Protein AF-A0A7K1U2W0-F1 (afdb_monomer_lite)

Foldseek 3Di:
DDPDPPPPPPPPVPDPPPPCPVPPPPPPPPPVPPVPPPPPPPPPPPPVPPDPVVVVVVVVVVVVVVVVVVVVVVVVVVVVVVVVLLVVLVVLVVVLLLLLVCLAPVPPSVVVVCVNPVPCPDPVVSLVVLVVSLVVCVVRFDPQLNVLSVVCSVPRYPVSSVSNVQRSVCRNPVDRDPDPPPPPPPPPPPPD

Structure (mmCIF, N/CA/C/O backbone):
data_AF-A0A7K1U2W0-F1
#
_entry.id   AF-A0A7K1U2W0-F1
#
loop_
_atom_site.group_PDB
_atom_site.id
_atom_site.type_symbol
_atom_site.label_atom_id
_atom_site.label_alt_id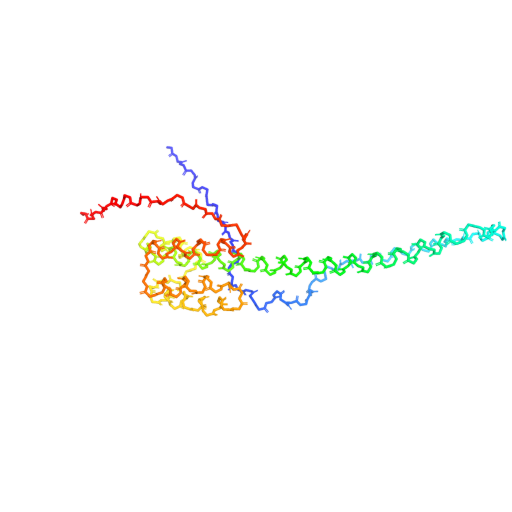
_atom_site.label_comp_id
_atom_site.label_asym_id
_atom_site.label_entity_id
_atom_site.label_seq_id
_atom_site.pdbx_PDB_ins_code
_atom_site.Cartn_x
_atom_site.Cartn_y
_atom_site.Cartn_z
_atom_site.occupancy
_atom_site.B_iso_or_equiv
_atom_site.auth_seq_id
_atom_site.auth_comp_id
_atom_site.auth_asym_id
_atom_site.auth_atom_id
_atom_site.pdbx_PDB_model_num
ATOM 1 N N . MET A 1 1 ? 13.100 13.902 39.821 1.00 45.28 1 MET A N 1
ATOM 2 C CA . MET A 1 1 ? 13.598 13.205 38.616 1.00 45.28 1 MET A CA 1
ATOM 3 C C . MET A 1 1 ? 12.717 13.613 37.448 1.00 45.28 1 MET A C 1
ATOM 5 O O . MET A 1 1 ? 11.601 13.130 37.341 1.00 45.28 1 MET A O 1
ATOM 9 N N . ALA A 1 2 ? 13.169 14.586 36.658 1.00 41.50 2 ALA A N 1
ATOM 10 C CA . ALA A 1 2 ? 12.449 15.089 35.494 1.00 41.50 2 ALA A CA 1
ATOM 11 C C . ALA A 1 2 ? 12.897 14.284 34.268 1.00 41.50 2 ALA A C 1
ATOM 13 O O . ALA A 1 2 ? 14.017 14.455 33.789 1.00 41.50 2 ALA A O 1
ATOM 14 N N . LEU A 1 3 ? 12.056 13.358 33.807 1.00 43.34 3 LEU A N 1
ATOM 15 C CA . LEU A 1 3 ? 12.294 12.630 32.565 1.00 43.34 3 LEU A CA 1
ATOM 16 C C . LEU A 1 3 ? 11.869 13.517 31.396 1.00 43.34 3 LEU A C 1
ATOM 18 O O . LEU A 1 3 ? 10.690 13.768 31.166 1.00 43.34 3 LEU A O 1
ATOM 22 N N . SER A 1 4 ? 12.892 14.017 30.711 1.00 42.22 4 SER A N 1
ATOM 23 C CA . SER A 1 4 ? 12.841 14.749 29.455 1.00 42.22 4 SER A CA 1
ATOM 24 C C . SER A 1 4 ? 12.118 13.919 28.391 1.00 42.22 4 SER A C 1
ATOM 26 O O . SER A 1 4 ? 12.626 12.912 27.898 1.00 42.22 4 SER A O 1
ATOM 28 N N . SER A 1 5 ? 10.902 14.339 28.060 1.00 43.53 5 SER A N 1
ATOM 29 C CA . SER A 1 5 ? 10.109 13.841 26.945 1.00 43.53 5 SER A CA 1
ATOM 30 C C . SER A 1 5 ? 10.751 14.290 25.634 1.00 43.53 5 SER A C 1
ATOM 32 O O . SER A 1 5 ? 10.528 15.400 25.148 1.00 43.53 5 SER A O 1
ATOM 34 N N . ALA A 1 6 ? 11.574 13.410 25.064 1.00 39.38 6 ALA A N 1
ATOM 35 C CA . ALA A 1 6 ? 12.051 13.524 23.698 1.00 39.38 6 ALA A CA 1
ATOM 36 C C . ALA A 1 6 ? 10.846 13.468 22.747 1.00 39.38 6 ALA A C 1
ATOM 38 O O . ALA A 1 6 ? 10.343 12.401 22.396 1.00 39.38 6 ALA A O 1
ATOM 39 N N . HIS A 1 7 ? 10.380 14.646 22.340 1.00 40.22 7 HIS A N 1
ATOM 40 C CA . HIS A 1 7 ? 9.501 14.841 21.200 1.00 40.22 7 HIS A CA 1
ATOM 41 C C . HIS A 1 7 ? 10.236 14.380 19.937 1.00 40.22 7 HIS A C 1
ATOM 43 O O . HIS A 1 7 ? 10.842 15.171 19.216 1.00 40.22 7 HIS A O 1
ATOM 49 N N . PHE A 1 8 ? 10.182 13.077 19.659 1.00 38.38 8 PHE A N 1
ATOM 50 C CA . PHE A 1 8 ? 10.489 12.516 18.350 1.00 38.38 8 PHE A CA 1
ATOM 51 C C . PHE A 1 8 ? 9.328 12.891 17.418 1.00 38.38 8 PHE A C 1
ATOM 53 O O . PHE A 1 8 ? 8.484 12.073 17.055 1.00 38.38 8 PHE A O 1
ATOM 60 N N . PHE A 1 9 ? 9.237 14.187 17.108 1.00 39.09 9 PHE A N 1
ATOM 61 C CA . PHE A 1 9 ? 8.361 14.738 16.087 1.00 39.09 9 PHE A CA 1
ATOM 62 C C . PHE A 1 9 ? 8.878 14.206 14.751 1.00 39.09 9 PHE A C 1
ATOM 64 O O . PHE A 1 9 ? 9.712 14.808 14.076 1.00 39.09 9 PHE A O 1
ATOM 71 N N . LEU A 1 10 ? 8.403 13.018 14.381 1.00 40.12 10 LEU A N 1
ATOM 72 C CA . LEU A 1 10 ? 8.382 12.585 12.999 1.00 40.12 10 LEU A CA 1
ATOM 73 C C . LEU A 1 10 ? 7.433 13.541 12.275 1.00 40.12 10 LEU A C 1
ATOM 75 O O . LEU A 1 10 ? 6.251 13.251 12.107 1.00 40.12 10 LEU A O 1
ATOM 79 N N . SER A 1 11 ? 7.957 14.704 11.881 1.00 37.75 11 SER A N 1
ATOM 80 C CA . SER A 1 11 ? 7.355 15.580 10.883 1.00 37.75 11 SER A CA 1
ATOM 81 C C . SER A 1 11 ? 7.350 14.821 9.561 1.00 37.75 11 SER A C 1
ATOM 83 O O . SER A 1 11 ? 8.178 15.043 8.681 1.00 37.75 11 SER A O 1
ATOM 85 N N . PHE A 1 12 ? 6.448 13.849 9.445 1.00 42.50 12 PHE A N 1
ATOM 86 C CA . PHE A 1 12 ? 6.089 13.274 8.169 1.00 42.50 12 PHE A CA 1
ATOM 87 C C . PHE A 1 12 ? 5.399 14.389 7.386 1.00 42.50 12 PHE A C 1
ATOM 89 O O . PHE A 1 12 ? 4.390 14.912 7.860 1.00 42.50 12 PHE A O 1
ATOM 96 N N . PRO A 1 13 ? 5.930 14.793 6.221 1.00 44.16 13 PRO A N 1
ATOM 97 C CA . PRO A 1 13 ? 5.298 15.802 5.391 1.00 44.16 13 PRO A CA 1
ATOM 98 C C . PRO A 1 13 ? 4.004 15.204 4.835 1.00 44.16 13 PRO A C 1
ATOM 100 O O . PRO A 1 13 ? 3.991 14.556 3.787 1.00 44.16 13 PRO A O 1
ATOM 103 N N . TYR A 1 14 ? 2.914 15.364 5.577 1.00 50.12 14 TYR A N 1
ATOM 104 C CA . TYR A 1 14 ? 1.590 14.973 5.142 1.00 50.12 14 TYR A CA 1
ATOM 105 C C . TYR A 1 14 ? 0.958 16.130 4.370 1.00 50.12 14 TYR A C 1
ATOM 107 O O . TYR A 1 14 ? 0.587 17.155 4.923 1.00 50.12 14 TYR A O 1
ATOM 115 N N . 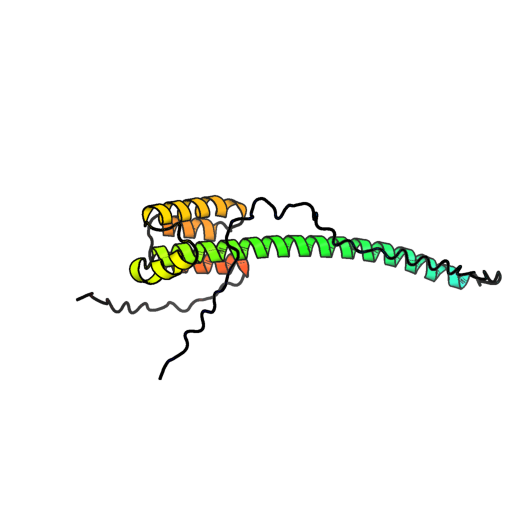TYR A 1 15 ? 0.822 15.906 3.065 1.00 49.47 15 TYR A N 1
ATOM 116 C CA . TYR A 1 15 ? -0.358 16.307 2.305 1.00 49.47 15 TYR A CA 1
ATOM 117 C C . TYR A 1 15 ? -0.681 17.809 2.183 1.00 49.47 15 TYR A C 1
ATOM 119 O O . TYR A 1 15 ? -1.842 18.197 2.203 1.00 49.47 15 TYR A O 1
ATOM 127 N N . THR A 1 16 ? 0.316 18.656 1.927 1.00 45.22 16 THR A N 1
ATOM 128 C CA . THR A 1 16 ? 0.085 19.948 1.239 1.00 45.22 16 THR A CA 1
ATOM 129 C C . THR A 1 16 ? 0.682 20.003 -0.166 1.00 45.22 16 THR A C 1
ATOM 131 O O . THR A 1 16 ? 0.629 21.045 -0.807 1.00 45.22 16 THR A O 1
ATOM 134 N N . ASP A 1 17 ? 1.214 18.893 -0.697 1.00 43.69 17 ASP A N 1
ATOM 135 C CA . ASP A 1 17 ? 1.982 18.952 -1.946 1.00 43.69 17 ASP A CA 1
ATOM 136 C C . ASP A 1 17 ? 1.836 17.722 -2.861 1.00 43.69 17 ASP A C 1
ATOM 138 O O . ASP A 1 17 ? 2.809 17.211 -3.413 1.00 43.69 17 ASP A O 1
ATOM 142 N N . PHE A 1 18 ? 0.602 17.241 -3.057 1.00 44.72 18 PHE A N 1
ATOM 143 C CA . PHE A 1 18 ? 0.283 16.423 -4.243 1.00 44.72 18 PHE A CA 1
ATOM 144 C C . PHE A 1 18 ? 0.076 17.283 -5.508 1.00 44.72 18 PHE A C 1
ATOM 146 O O . PHE A 1 18 ? -0.137 16.742 -6.589 1.00 44.72 18 PHE A O 1
ATOM 153 N N . GLY A 1 19 ? 0.188 18.614 -5.383 1.00 40.41 19 GLY A N 1
ATOM 154 C CA . GLY A 1 19 ? 0.054 19.579 -6.474 1.00 40.41 19 GLY A CA 1
ATOM 155 C C . GLY A 1 19 ? 1.363 20.103 -7.080 1.00 40.41 19 GLY A C 1
ATOM 156 O O . GLY A 1 19 ? 1.303 20.656 -8.173 1.00 40.41 19 GLY A O 1
ATOM 157 N N . SER A 1 20 ? 2.542 19.949 -6.452 1.00 40.19 20 SER A N 1
ATOM 158 C CA . SER A 1 20 ? 3.775 20.551 -7.005 1.00 40.19 20 SER A CA 1
ATOM 159 C C . SER A 1 20 ? 5.017 19.653 -7.077 1.00 40.19 20 SER A C 1
ATOM 161 O O . SER A 1 20 ? 6.059 20.092 -7.562 1.00 40.19 20 SER A O 1
ATOM 163 N N . LYS A 1 21 ? 4.921 18.353 -6.758 1.00 42.66 21 LYS A N 1
ATOM 164 C CA . LYS A 1 21 ? 6.032 17.397 -6.986 1.00 42.66 21 LYS A CA 1
ATOM 165 C C . LYS A 1 21 ? 6.062 16.701 -8.351 1.00 42.66 21 LYS A C 1
ATOM 167 O O . LYS A 1 21 ? 7.013 15.977 -8.626 1.00 42.66 21 LYS A O 1
ATOM 172 N N . TYR A 1 22 ? 5.114 17.011 -9.237 1.00 46.31 22 TYR A N 1
ATOM 173 C CA . TYR A 1 22 ? 5.377 17.030 -10.685 1.00 46.31 22 TYR A CA 1
ATOM 174 C C . TYR A 1 22 ? 5.647 18.452 -11.184 1.00 46.31 22 TYR A C 1
ATOM 176 O O . TYR A 1 22 ? 5.500 18.751 -12.368 1.00 46.31 22 TYR A O 1
ATOM 184 N N . GLY A 1 23 ? 6.104 19.335 -10.293 1.00 37.88 23 GLY A N 1
ATOM 185 C CA . GLY A 1 23 ? 6.975 20.416 -10.693 1.00 37.88 23 GLY A CA 1
ATOM 186 C C . GLY A 1 23 ? 8.111 19.795 -11.489 1.00 37.88 23 GLY A C 1
ATOM 187 O O . GLY A 1 23 ? 9.010 19.164 -10.933 1.00 37.88 23 GLY A O 1
ATOM 188 N N . CYS A 1 24 ? 8.046 19.967 -12.811 1.00 45.72 24 CYS A N 1
ATOM 189 C CA . CYS A 1 24 ? 9.220 19.977 -13.666 1.00 45.72 24 CYS A CA 1
ATOM 190 C C . CYS A 1 24 ? 10.347 20.617 -12.846 1.00 45.72 24 CYS A C 1
ATOM 192 O O . CYS A 1 24 ? 10.106 21.711 -12.326 1.00 45.72 24 CYS A O 1
ATOM 194 N N . PRO A 1 25 ? 11.494 19.950 -12.618 1.00 46.81 25 PRO A N 1
ATOM 195 C CA . PRO A 1 25 ? 12.500 20.406 -11.665 1.00 46.81 25 PRO A CA 1
ATOM 196 C C . PRO A 1 25 ? 12.980 21.826 -12.016 1.00 46.81 25 PRO A C 1
ATOM 198 O O . PRO A 1 25 ? 13.933 22.033 -12.760 1.00 46.81 25 PRO A O 1
ATOM 201 N N . LYS A 1 26 ? 12.302 22.831 -11.452 1.00 56.19 26 LYS A N 1
ATOM 202 C CA . LYS A 1 26 ? 12.564 24.268 -11.578 1.00 56.19 26 LYS A CA 1
ATOM 203 C C . LYS A 1 26 ? 13.071 24.812 -10.248 1.00 56.19 26 LYS A C 1
ATOM 205 O O . LYS A 1 26 ? 12.654 25.854 -9.777 1.00 56.19 26 LYS A O 1
ATOM 210 N N . LYS A 1 27 ? 14.050 24.122 -9.676 1.00 47.62 27 LYS A N 1
ATOM 211 C CA . LYS A 1 27 ? 15.267 24.776 -9.193 1.00 47.62 27 LYS A CA 1
ATOM 212 C C . LYS A 1 27 ? 16.419 23.875 -9.585 1.00 47.62 27 LYS A C 1
ATOM 214 O O . LYS A 1 27 ? 16.991 23.148 -8.779 1.00 47.62 27 LYS A O 1
ATOM 219 N N . ARG A 1 28 ? 16.746 23.966 -10.879 1.00 49.56 28 ARG A N 1
ATOM 220 C CA . ARG A 1 28 ? 18.129 24.007 -11.343 1.00 49.56 28 ARG A CA 1
ATOM 221 C C . ARG A 1 28 ? 18.851 24.867 -10.304 1.00 49.56 28 ARG A C 1
ATOM 223 O O . ARG A 1 28 ? 18.739 26.089 -10.346 1.00 49.56 28 ARG A O 1
ATOM 230 N N . LYS A 1 29 ? 19.521 24.237 -9.323 1.00 45.25 29 LYS A N 1
ATOM 231 C CA . LYS A 1 29 ? 20.703 24.865 -8.734 1.00 45.25 29 LYS A CA 1
ATOM 232 C C . LYS A 1 29 ? 21.410 25.404 -9.958 1.00 45.25 29 LYS A C 1
ATOM 234 O O . LYS A 1 29 ? 21.555 24.648 -10.926 1.00 45.25 29 LYS A O 1
ATOM 239 N N . GLU A 1 30 ? 21.719 26.691 -9.979 1.00 47.84 30 GLU A N 1
ATOM 240 C CA . GLU A 1 30 ? 22.772 27.147 -10.858 1.00 47.84 30 GLU A CA 1
ATOM 241 C C . GLU A 1 30 ? 23.970 26.276 -10.484 1.00 47.84 30 GLU A C 1
ATOM 243 O O . GLU A 1 30 ? 24.757 26.575 -9.591 1.00 47.84 30 GLU A O 1
ATOM 248 N N . ILE A 1 31 ? 24.071 25.121 -11.142 1.00 49.31 31 ILE A N 1
ATOM 249 C CA . ILE A 1 31 ? 25.320 24.574 -11.571 1.00 49.31 31 ILE A CA 1
ATOM 250 C C . ILE A 1 31 ? 25.817 25.763 -12.367 1.00 49.31 31 ILE A C 1
ATOM 252 O O . ILE A 1 31 ? 25.416 25.983 -13.510 1.00 49.31 31 ILE A O 1
ATOM 256 N N . LYS A 1 32 ? 26.573 26.630 -11.685 1.00 42.44 32 LYS A N 1
ATOM 257 C CA . LYS A 1 32 ? 27.618 27.384 -12.328 1.00 42.44 32 LYS A CA 1
ATOM 258 C C . LYS A 1 32 ? 28.386 26.286 -13.025 1.00 42.44 32 LYS A C 1
ATOM 260 O O . LYS A 1 32 ? 29.226 25.619 -12.428 1.00 42.44 32 LYS A O 1
ATOM 265 N N . TYR A 1 33 ? 28.001 26.032 -14.270 1.00 45.12 33 TYR A N 1
ATOM 266 C CA . TYR A 1 33 ? 28.907 25.514 -15.247 1.00 45.12 33 TYR A CA 1
ATOM 267 C C . TYR A 1 33 ? 29.958 26.612 -15.250 1.00 45.12 33 TYR A C 1
ATOM 269 O O . TYR A 1 33 ? 29.841 27.624 -15.937 1.00 45.12 33 TYR A O 1
ATOM 277 N N . THR A 1 34 ? 30.955 26.478 -14.375 1.00 44.81 34 THR A N 1
ATOM 278 C CA . THR A 1 34 ? 32.267 26.930 -14.750 1.00 44.81 34 THR A CA 1
ATOM 279 C C . THR A 1 34 ? 32.475 26.176 -16.045 1.00 44.81 34 THR A C 1
ATOM 281 O O . THR A 1 34 ? 32.660 24.959 -16.072 1.00 44.81 34 THR A O 1
ATOM 284 N N . CYS A 1 35 ? 32.243 26.895 -17.142 1.00 46.50 35 CYS A N 1
ATOM 285 C CA . CYS A 1 35 ? 32.749 26.549 -18.444 1.00 46.50 35 CYS A CA 1
ATOM 286 C C . CYS A 1 35 ? 34.249 26.470 -18.209 1.00 46.50 35 CYS A C 1
ATOM 288 O O . CYS A 1 35 ? 34.977 27.454 -18.333 1.00 46.50 35 CYS A O 1
ATOM 290 N N . PHE A 1 36 ? 34.701 25.312 -17.737 1.00 45.44 36 PHE A N 1
ATOM 291 C CA . PHE A 1 36 ? 36.094 24.979 -17.680 1.00 45.44 36 PHE A CA 1
ATOM 292 C C . PHE A 1 36 ? 36.433 24.713 -19.134 1.00 45.44 36 PHE A C 1
ATOM 294 O O . PHE A 1 36 ? 36.428 23.585 -19.617 1.00 45.44 36 PHE A O 1
ATOM 301 N N . SER A 1 37 ? 36.630 25.818 -19.850 1.00 47.00 37 SER A N 1
ATOM 302 C CA . SER A 1 37 ? 37.260 25.884 -21.150 1.00 47.00 37 SER A CA 1
ATOM 303 C C . SER A 1 37 ? 38.705 25.442 -20.951 1.00 47.00 37 SER A C 1
ATOM 305 O O . SER A 1 37 ? 39.643 26.225 -21.072 1.00 47.00 37 SER A O 1
ATOM 307 N N . LYS A 1 38 ? 38.903 24.156 -20.654 1.00 46.91 38 LYS A N 1
ATOM 308 C CA . LYS A 1 38 ? 40.128 23.475 -21.022 1.00 46.91 38 LYS A CA 1
ATOM 309 C C . LYS A 1 38 ? 40.034 23.276 -22.526 1.00 46.91 38 LYS A C 1
ATOM 311 O O . LYS A 1 38 ? 39.629 22.228 -23.013 1.00 46.91 38 LYS A O 1
ATOM 316 N N . LYS A 1 39 ? 40.450 24.313 -23.258 1.00 46.91 39 LYS A N 1
ATOM 317 C CA . LYS A 1 39 ? 41.059 24.158 -24.581 1.00 46.91 39 LYS A CA 1
ATOM 318 C C . LYS A 1 39 ? 42.371 23.389 -24.391 1.00 46.91 39 LYS A C 1
ATOM 320 O O . LYS A 1 39 ? 43.455 23.939 -24.515 1.00 46.91 39 LYS A O 1
ATOM 325 N N . GLY A 1 40 ? 42.263 22.134 -23.971 1.00 50.31 40 GLY A N 1
ATOM 326 C CA . GLY A 1 40 ? 43.325 21.155 -24.069 1.00 50.31 40 GLY A CA 1
ATOM 327 C C . GLY A 1 40 ? 43.094 20.460 -25.390 1.00 50.31 40 GLY A C 1
ATOM 328 O O . GLY A 1 40 ? 42.278 19.548 -25.467 1.00 50.31 40 GLY A O 1
ATOM 329 N N . TYR A 1 41 ? 43.738 20.959 -26.439 1.00 55.00 41 TYR A N 1
ATOM 330 C CA . TYR A 1 41 ? 43.834 20.244 -27.698 1.00 55.00 41 TYR A CA 1
ATOM 331 C C . TYR A 1 41 ? 44.544 18.926 -27.399 1.00 55.00 41 TYR A C 1
ATOM 333 O O . TYR A 1 41 ? 45.757 18.903 -27.197 1.00 55.00 41 TYR A O 1
ATOM 341 N N . TYR A 1 42 ? 43.798 17.827 -27.327 1.00 53.75 42 TYR A N 1
ATOM 342 C CA . TYR A 1 42 ? 44.398 16.512 -27.476 1.00 53.75 42 TYR A CA 1
ATOM 343 C C . TYR A 1 42 ? 44.797 16.419 -28.945 1.00 53.75 42 TYR A C 1
ATOM 345 O O . TYR A 1 42 ? 43.998 16.043 -29.798 1.00 53.75 42 TYR A O 1
ATOM 353 N N . ALA A 1 43 ? 46.013 16.864 -29.254 1.00 54.47 43 ALA A N 1
ATOM 354 C CA . ALA A 1 43 ? 46.670 16.510 -30.495 1.00 54.47 43 ALA A CA 1
ATOM 355 C C . ALA A 1 43 ? 46.902 14.997 -30.435 1.00 54.47 43 ALA A C 1
ATOM 357 O O . ALA A 1 43 ? 47.916 14.522 -29.927 1.00 54.47 43 ALA A O 1
ATOM 358 N N . THR A 1 44 ? 45.913 14.222 -30.876 1.00 60.75 44 THR A N 1
ATOM 359 C CA . THR A 1 44 ? 46.125 12.825 -31.229 1.00 60.75 44 THR A CA 1
ATOM 360 C C . THR A 1 44 ? 47.065 12.835 -32.420 1.00 60.75 44 THR A C 1
ATOM 362 O O . THR A 1 44 ? 46.646 13.089 -33.546 1.00 60.75 44 THR A O 1
ATOM 365 N N . VAL A 1 45 ? 48.354 12.635 -32.152 1.00 62.16 45 VAL A N 1
ATOM 366 C CA . VAL A 1 45 ? 49.337 12.277 -33.170 1.00 62.16 45 VAL A CA 1
ATOM 367 C C . VAL A 1 45 ? 48.857 10.948 -33.743 1.00 62.16 45 VAL A C 1
ATOM 369 O O . VAL A 1 45 ? 48.967 9.904 -33.100 1.00 62.16 45 VAL A O 1
ATOM 372 N N . ILE A 1 46 ? 48.210 11.007 -34.906 1.00 60.09 46 ILE A N 1
ATOM 373 C CA . ILE A 1 46 ? 47.770 9.827 -35.643 1.00 60.09 46 ILE A CA 1
ATOM 374 C C . ILE A 1 46 ? 49.040 9.249 -36.261 1.00 60.09 46 ILE A C 1
ATOM 376 O O . ILE A 1 46 ? 49.460 9.652 -37.342 1.00 60.09 46 ILE A O 1
ATOM 380 N N . ASN A 1 47 ? 49.710 8.363 -35.526 1.00 60.72 47 ASN A N 1
ATOM 381 C CA . ASN A 1 47 ? 50.771 7.549 -36.100 1.00 60.72 47 ASN A CA 1
ATOM 382 C C . ASN A 1 47 ? 50.142 6.724 -37.233 1.00 60.72 47 ASN A C 1
ATOM 384 O O . ASN A 1 47 ? 49.206 5.959 -36.998 1.00 60.72 47 ASN A O 1
ATOM 388 N N . HIS A 1 48 ? 50.625 6.922 -38.459 1.00 62.12 48 HIS A N 1
ATOM 389 C CA . HIS A 1 48 ? 50.068 6.333 -39.682 1.00 62.12 48 HIS A CA 1
ATOM 390 C C . HIS A 1 48 ? 50.330 4.821 -39.832 1.00 62.12 48 HIS A C 1
ATOM 392 O O . HIS A 1 48 ? 49.844 4.215 -40.782 1.00 62.12 48 HIS A O 1
ATOM 398 N N . ASP A 1 49 ? 50.997 4.193 -38.860 1.00 69.44 49 ASP A N 1
ATOM 399 C CA . ASP A 1 49 ? 51.398 2.783 -38.902 1.00 69.44 49 ASP A CA 1
ATOM 400 C C . ASP A 1 49 ? 50.521 1.890 -38.002 1.00 69.44 49 ASP A C 1
ATOM 402 O O . ASP A 1 49 ? 50.994 0.936 -37.378 1.00 69.44 49 ASP A O 1
ATOM 406 N N . MET A 1 50 ? 49.226 2.205 -37.872 1.00 66.81 50 MET A N 1
ATOM 407 C CA . MET A 1 50 ? 48.316 1.381 -37.072 1.00 66.81 50 MET A CA 1
ATOM 408 C C . MET A 1 50 ? 47.973 0.085 -37.818 1.00 66.81 50 MET A C 1
ATOM 410 O O . MET A 1 50 ? 47.207 0.064 -38.780 1.00 66.81 50 MET A O 1
ATOM 414 N N . ASN A 1 51 ? 48.564 -1.010 -37.346 1.00 78.81 51 ASN A N 1
ATOM 415 C CA . ASN A 1 51 ? 48.422 -2.352 -37.895 1.00 78.81 51 ASN A CA 1
ATOM 416 C C . ASN A 1 51 ? 46.934 -2.784 -37.909 1.00 78.81 51 ASN A C 1
ATOM 418 O O . ASN A 1 51 ? 46.292 -2.868 -36.858 1.00 78.81 51 ASN A O 1
ATOM 422 N N . TRP A 1 52 ? 46.392 -3.088 -39.098 1.00 78.62 52 TRP A N 1
ATOM 423 C CA . TRP A 1 52 ? 44.997 -3.496 -39.357 1.00 78.62 52 TRP A CA 1
ATOM 424 C C . TRP A 1 52 ? 44.364 -4.473 -38.337 1.00 78.62 52 TRP A C 1
ATOM 426 O O . TRP A 1 52 ? 43.205 -4.256 -37.964 1.00 78.62 52 TRP A O 1
ATOM 436 N N . PRO A 1 53 ? 45.066 -5.503 -37.808 1.00 84.69 53 PRO A N 1
ATOM 437 C CA . PRO A 1 53 ? 44.479 -6.419 -36.823 1.00 84.69 53 PRO A CA 1
ATOM 438 C C . PRO A 1 53 ? 44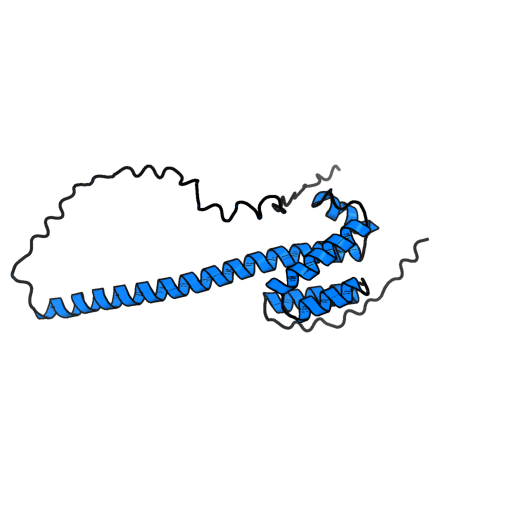.022 -5.766 -35.504 1.00 84.69 53 PRO A C 1
ATOM 440 O O . PRO A 1 53 ? 43.241 -6.380 -34.780 1.00 84.69 53 PRO A O 1
ATOM 443 N N . GLN A 1 54 ? 44.445 -4.539 -35.176 1.00 81.75 54 GLN A N 1
ATOM 444 C CA . GLN A 1 54 ? 44.063 -3.869 -33.921 1.00 81.75 54 GLN A CA 1
ATOM 445 C C . GLN A 1 54 ? 42.782 -3.017 -34.015 1.00 81.75 54 GLN A C 1
ATOM 447 O O . GLN A 1 54 ? 42.200 -2.674 -32.988 1.00 81.75 54 GLN A O 1
ATOM 452 N N . ILE A 1 55 ? 42.294 -2.706 -35.222 1.00 84.44 55 ILE A N 1
ATOM 453 C CA . ILE A 1 55 ? 41.123 -1.825 -35.422 1.00 84.44 55 ILE A CA 1
ATOM 454 C C . ILE A 1 55 ? 39.802 -2.569 -35.164 1.00 84.44 55 ILE A C 1
ATOM 456 O O . ILE A 1 55 ? 38.862 -2.017 -34.587 1.00 84.44 55 ILE A O 1
ATOM 460 N N . ILE A 1 56 ? 39.739 -3.845 -35.552 1.00 85.44 56 ILE A N 1
ATOM 461 C CA . ILE A 1 56 ? 38.551 -4.703 -35.429 1.00 85.44 56 ILE A CA 1
ATOM 462 C C . ILE A 1 56 ? 38.048 -4.828 -33.975 1.00 85.44 56 ILE A C 1
ATOM 464 O O . ILE A 1 56 ? 36.861 -4.575 -33.745 1.00 85.44 56 ILE A O 1
ATOM 468 N N . PRO A 1 57 ? 38.885 -5.167 -32.969 1.00 86.06 57 PRO A N 1
ATOM 469 C CA . PRO A 1 57 ? 38.410 -5.273 -31.587 1.00 86.06 57 PRO A CA 1
ATOM 470 C C . PRO A 1 57 ? 37.951 -3.925 -31.014 1.00 86.06 57 PRO A C 1
ATOM 472 O O . PRO A 1 57 ? 37.045 -3.888 -30.184 1.00 86.06 57 PRO A O 1
ATOM 475 N N . LEU A 1 58 ? 38.528 -2.816 -31.485 1.00 83.44 58 LEU A N 1
ATOM 476 C CA . LEU A 1 58 ? 38.178 -1.468 -31.042 1.00 83.44 58 LEU A CA 1
ATOM 477 C C . LEU A 1 58 ? 36.762 -1.091 -31.507 1.00 83.44 58 LEU A C 1
ATOM 479 O O . LEU A 1 58 ? 35.944 -0.664 -30.694 1.00 83.44 58 LEU A O 1
ATOM 483 N N . LEU A 1 59 ? 36.428 -1.348 -32.778 1.00 83.44 59 LEU A N 1
ATOM 484 C CA . LEU A 1 59 ? 35.076 -1.137 -33.315 1.00 83.44 59 LEU A CA 1
ATOM 485 C C . LEU A 1 59 ? 34.029 -2.031 -32.636 1.00 83.44 59 LEU A C 1
ATOM 487 O O . LEU A 1 59 ? 32.958 -1.546 -32.265 1.00 83.44 59 LEU A O 1
ATOM 491 N N . LEU A 1 60 ? 34.344 -3.311 -32.414 1.00 85.69 60 LEU A N 1
ATOM 492 C CA . LEU A 1 60 ? 33.453 -4.230 -31.695 1.00 85.69 60 LEU A CA 1
ATOM 493 C C . LEU A 1 60 ? 33.213 -3.779 -30.246 1.00 85.69 60 LEU A C 1
ATOM 495 O O . LEU A 1 60 ? 32.084 -3.860 -29.761 1.00 85.69 60 LEU A O 1
ATOM 499 N N . GLY A 1 61 ? 34.239 -3.244 -29.578 1.00 88.25 61 GLY A N 1
ATOM 500 C CA . GLY A 1 61 ? 34.125 -2.681 -28.234 1.00 88.25 61 GLY A CA 1
ATOM 501 C C . GLY A 1 61 ? 33.184 -1.475 -28.166 1.00 88.25 61 GLY A C 1
ATOM 502 O O . GLY A 1 61 ? 32.344 -1.406 -27.268 1.00 88.25 61 GLY A O 1
ATOM 503 N N . VAL A 1 62 ? 33.261 -0.555 -29.137 1.00 88.94 62 VAL A N 1
ATOM 504 C CA . VAL A 1 62 ? 32.372 0.622 -29.180 1.00 88.94 62 VAL A CA 1
ATOM 505 C C . VAL A 1 62 ? 30.918 0.216 -29.431 1.00 88.94 62 VAL A C 1
ATOM 507 O O . VAL A 1 62 ? 30.023 0.675 -28.718 1.00 88.94 62 VAL A O 1
ATOM 510 N N . VAL A 1 63 ? 30.668 -0.672 -30.400 1.00 91.69 63 VAL A N 1
ATOM 511 C CA . VAL A 1 63 ? 29.304 -1.128 -30.719 1.00 91.69 63 VAL A CA 1
ATOM 512 C C . VAL A 1 63 ? 28.706 -1.920 -29.552 1.00 91.69 63 VAL A C 1
ATOM 514 O O . VAL A 1 63 ? 27.568 -1.666 -29.154 1.00 91.69 63 VAL A O 1
ATOM 517 N N . GLY A 1 64 ? 29.484 -2.819 -28.942 1.00 92.06 64 GLY A N 1
ATOM 518 C CA . GLY A 1 64 ? 29.060 -3.568 -27.757 1.00 92.06 64 GLY A CA 1
ATOM 519 C C . GLY A 1 64 ? 28.755 -2.663 -26.559 1.00 92.06 64 GLY A C 1
ATOM 520 O O . GLY A 1 64 ? 27.732 -2.842 -25.895 1.00 92.06 64 GLY A O 1
ATOM 521 N N . GLY A 1 65 ? 29.588 -1.644 -26.318 1.00 93.81 65 GLY A N 1
ATOM 522 C CA . GLY A 1 65 ? 29.386 -0.666 -25.247 1.00 93.81 65 GLY A CA 1
ATOM 523 C C . GLY A 1 65 ? 28.110 0.164 -25.419 1.00 93.81 65 GLY A C 1
ATOM 524 O O . GLY A 1 65 ? 27.358 0.339 -24.459 1.00 93.81 65 GLY A O 1
ATOM 525 N N . ALA A 1 66 ? 27.820 0.619 -26.643 1.00 93.62 66 ALA A N 1
ATOM 526 C CA . ALA A 1 66 ? 26.614 1.394 -26.939 1.00 93.62 66 ALA A CA 1
ATOM 527 C C . ALA A 1 66 ? 25.328 0.578 -26.718 1.00 93.62 66 ALA A C 1
ATOM 529 O O . ALA A 1 66 ? 24.381 1.061 -26.091 1.00 93.62 66 ALA A O 1
ATOM 530 N N . ILE A 1 67 ? 25.312 -0.682 -27.169 1.00 95.00 67 ILE A N 1
ATOM 531 C CA . ILE A 1 67 ? 24.174 -1.592 -26.974 1.00 95.00 67 ILE A CA 1
ATOM 532 C C . ILE A 1 67 ? 23.982 -1.897 -25.481 1.00 95.00 67 ILE A C 1
ATOM 534 O O . ILE A 1 67 ? 22.863 -1.816 -24.971 1.00 95.00 67 ILE A O 1
ATOM 538 N N . GLY A 1 68 ? 25.065 -2.191 -24.754 1.00 95.31 68 GLY A N 1
ATOM 539 C CA . GLY A 1 68 ? 25.013 -2.462 -23.315 1.00 95.31 68 GLY A CA 1
ATOM 540 C C . GLY A 1 68 ? 24.452 -1.288 -22.507 1.00 95.31 68 GLY A C 1
ATOM 541 O O . GLY A 1 68 ? 23.550 -1.476 -21.687 1.00 95.31 68 GLY A O 1
ATOM 542 N N . ALA A 1 69 ? 24.915 -0.066 -22.788 1.00 94.69 69 ALA A N 1
ATOM 543 C CA . ALA A 1 69 ? 24.428 1.147 -22.131 1.00 94.69 69 ALA A CA 1
ATOM 544 C C . ALA A 1 69 ? 22.931 1.395 -22.392 1.00 94.69 69 ALA A C 1
ATOM 546 O O . ALA A 1 69 ? 22.198 1.782 -21.477 1.00 94.69 69 ALA A O 1
ATOM 547 N N . TYR A 1 70 ? 22.455 1.118 -23.612 1.00 96.06 70 TYR A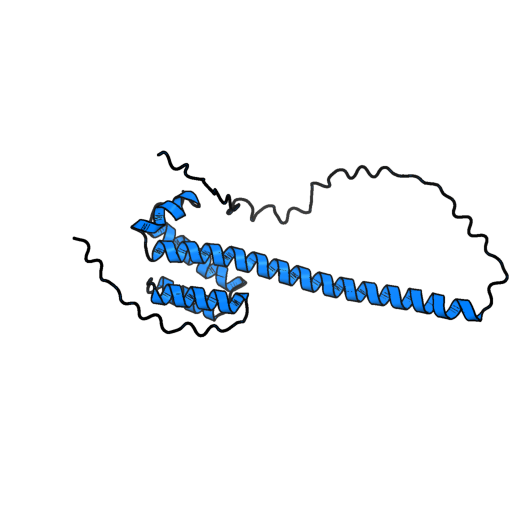 N 1
ATOM 548 C CA . TYR A 1 70 ? 21.038 1.231 -23.963 1.00 96.06 70 TYR A CA 1
ATOM 549 C C . TYR A 1 70 ? 20.163 0.282 -23.129 1.00 96.06 70 TYR A C 1
ATOM 551 O O . TYR A 1 70 ? 19.207 0.720 -22.483 1.00 96.06 70 TYR A O 1
ATOM 559 N N . PHE A 1 71 ? 20.517 -1.006 -23.067 1.00 96.69 71 PHE A N 1
ATOM 560 C CA . PHE A 1 71 ? 19.771 -1.969 -22.252 1.00 96.69 71 PHE A CA 1
ATOM 561 C C . PHE A 1 71 ? 19.830 -1.627 -20.761 1.00 96.69 71 PHE A C 1
ATOM 563 O O . PHE A 1 71 ? 18.802 -1.676 -20.081 1.00 96.69 71 PHE A O 1
ATOM 570 N N . GLN A 1 72 ? 20.997 -1.232 -20.248 1.00 95.50 72 GLN A N 1
ATOM 571 C CA . GLN A 1 72 ? 21.148 -0.820 -18.854 1.00 95.50 72 GLN A CA 1
ATOM 572 C C . GLN A 1 72 ? 20.234 0.364 -18.512 1.00 95.50 72 GLN A C 1
ATOM 574 O O . GLN A 1 72 ? 19.579 0.338 -17.468 1.00 95.50 72 GLN A O 1
ATOM 579 N N . SER A 1 73 ? 20.132 1.359 -19.398 1.00 95.38 73 SER A N 1
ATOM 580 C CA . SER A 1 73 ? 19.229 2.502 -19.228 1.00 95.38 73 SER A CA 1
ATOM 581 C C . SER A 1 73 ? 17.764 2.062 -19.131 1.00 95.38 73 SER A C 1
ATOM 583 O O . SER A 1 73 ? 17.057 2.458 -18.201 1.00 95.38 73 SER A O 1
ATOM 585 N N . LEU A 1 74 ? 17.313 1.162 -20.012 1.00 94.31 74 LEU A N 1
ATOM 586 C CA . LEU A 1 74 ? 15.946 0.631 -19.970 1.00 94.31 74 LEU A CA 1
ATOM 587 C C . LEU A 1 74 ? 15.653 -0.140 -18.675 1.00 94.31 74 LEU A C 1
ATOM 589 O O . LEU A 1 74 ? 14.582 0.022 -18.082 1.00 94.31 74 LEU A O 1
ATOM 593 N N . PHE A 1 75 ? 16.593 -0.968 -18.211 1.00 94.94 75 PHE A N 1
ATOM 594 C CA . PHE A 1 75 ? 16.442 -1.697 -16.950 1.00 94.94 75 PHE A CA 1
ATOM 595 C C . PHE A 1 75 ? 16.400 -0.757 -15.743 1.00 94.94 75 PHE A C 1
ATOM 597 O O . PHE A 1 75 ? 15.552 -0.930 -14.864 1.00 94.94 75 PHE A O 1
ATOM 604 N N . GLN A 1 76 ? 17.261 0.263 -15.716 1.00 94.62 76 GLN A N 1
ATOM 605 C CA . GLN A 1 76 ? 17.254 1.286 -14.670 1.00 94.62 76 GLN A CA 1
ATOM 606 C C . GLN A 1 76 ? 15.931 2.052 -14.647 1.00 94.62 76 GLN A C 1
ATOM 608 O O . GLN A 1 76 ? 15.359 2.235 -13.576 1.00 94.62 76 GLN A O 1
ATOM 613 N N . HIS A 1 77 ? 15.396 2.420 -15.810 1.00 93.25 77 HIS A N 1
ATOM 614 C CA . HIS A 1 77 ? 14.136 3.151 -15.899 1.00 93.25 77 HIS A CA 1
ATOM 615 C C . HIS A 1 77 ? 12.950 2.316 -15.394 1.00 93.25 77 HIS A C 1
ATOM 617 O O . HIS A 1 77 ? 12.122 2.798 -14.620 1.00 93.25 77 HIS A O 1
ATOM 623 N N . LYS A 1 78 ? 12.884 1.029 -15.764 1.00 93.94 78 LYS A N 1
ATOM 624 C CA . LYS A 1 78 ? 11.859 0.106 -15.244 1.00 93.94 78 LYS A CA 1
ATOM 625 C C . LYS A 1 78 ? 11.968 -0.072 -13.730 1.00 93.94 78 LYS A C 1
ATOM 627 O O . LYS A 1 78 ? 10.945 -0.125 -13.050 1.00 93.94 78 LYS A O 1
ATOM 632 N N . LYS A 1 79 ? 13.192 -0.161 -13.201 1.00 94.38 79 LYS A N 1
ATOM 633 C CA . LYS A 1 79 ? 13.441 -0.275 -11.761 1.00 94.38 79 LYS A CA 1
ATOM 634 C C . LYS A 1 79 ? 12.979 0.979 -11.014 1.00 94.38 79 LYS A C 1
ATOM 636 O O . LYS A 1 79 ? 12.227 0.849 -10.057 1.00 94.38 79 LYS A O 1
ATOM 641 N N . GLN A 1 80 ? 13.335 2.167 -11.505 1.00 93.50 80 GLN A N 1
ATOM 642 C CA . GLN A 1 80 ? 12.922 3.443 -10.911 1.00 93.50 80 GLN A CA 1
ATOM 643 C C . GLN A 1 80 ? 11.398 3.599 -10.874 1.00 93.50 80 GLN A C 1
ATOM 645 O O . GLN A 1 80 ? 10.851 4.022 -9.861 1.00 93.50 80 GLN A O 1
ATOM 650 N N . MET A 1 81 ? 10.692 3.214 -11.941 1.00 92.25 81 MET A N 1
ATOM 651 C CA . MET A 1 81 ? 9.225 3.288 -11.961 1.00 92.25 81 MET A CA 1
ATOM 652 C C . MET A 1 81 ? 8.584 2.376 -10.913 1.00 92.25 81 MET A C 1
ATOM 654 O O . MET A 1 81 ? 7.707 2.822 -10.178 1.00 92.25 81 MET A O 1
ATOM 658 N N . LYS A 1 82 ? 9.078 1.139 -10.777 1.00 91.56 82 LYS A N 1
ATOM 659 C CA . LYS A 1 82 ? 8.611 0.212 -9.735 1.00 91.56 82 LYS A CA 1
ATOM 660 C C . LYS A 1 82 ? 8.922 0.714 -8.325 1.00 91.56 82 LYS A C 1
ATOM 662 O O . LYS A 1 82 ? 8.099 0.568 -7.430 1.00 91.56 82 LYS A O 1
ATOM 667 N N . GLU A 1 83 ? 10.097 1.302 -8.116 1.00 92.31 83 GLU A N 1
ATOM 668 C CA . GLU A 1 83 ? 10.481 1.882 -6.823 1.00 92.31 83 GLU A CA 1
ATOM 669 C C . GLU A 1 83 ? 9.590 3.071 -6.450 1.00 92.31 83 GLU A C 1
ATOM 671 O O . GLU A 1 83 ? 9.146 3.167 -5.305 1.00 92.31 83 GLU A O 1
ATOM 676 N N . ASN A 1 84 ? 9.270 3.934 -7.417 1.00 92.56 84 ASN A N 1
ATOM 677 C CA . ASN A 1 84 ? 8.365 5.063 -7.220 1.00 92.56 84 ASN A CA 1
ATOM 678 C C . ASN A 1 84 ? 6.942 4.595 -6.893 1.00 92.56 84 ASN A C 1
ATOM 680 O O . ASN A 1 84 ? 6.344 5.077 -5.931 1.00 92.56 84 ASN A O 1
ATOM 684 N N . GLU A 1 85 ? 6.416 3.628 -7.646 1.00 92.56 85 GLU A N 1
ATOM 685 C CA . GLU A 1 85 ? 5.106 3.022 -7.389 1.00 92.56 85 GLU A CA 1
ATOM 686 C C . GLU A 1 85 ? 5.048 2.413 -5.981 1.00 92.56 85 GLU A C 1
ATOM 688 O O . GLU A 1 85 ? 4.137 2.697 -5.198 1.00 92.56 85 GLU A O 1
ATOM 693 N N . TYR A 1 86 ? 6.076 1.647 -5.617 1.00 94.31 86 TYR A N 1
ATOM 694 C CA . TYR A 1 86 ? 6.192 1.030 -4.303 1.00 94.31 86 TYR A CA 1
ATOM 695 C C . TYR A 1 86 ? 6.258 2.064 -3.170 1.00 94.31 86 TYR A C 1
ATOM 697 O O . TYR A 1 86 ? 5.614 1.893 -2.132 1.00 94.31 86 TYR A O 1
ATOM 705 N N . ALA A 1 87 ? 7.002 3.157 -3.358 1.00 93.25 87 ALA A N 1
ATOM 706 C CA . ALA A 1 87 ? 7.106 4.233 -2.377 1.00 93.25 87 ALA A CA 1
ATOM 707 C C . ALA A 1 87 ? 5.756 4.929 -2.144 1.00 93.25 87 ALA A C 1
ATOM 709 O O . ALA A 1 87 ? 5.356 5.114 -0.990 1.00 93.25 87 ALA A O 1
ATOM 710 N N . VAL A 1 88 ? 5.027 5.247 -3.220 1.00 93.25 88 VAL A N 1
ATOM 711 C CA . VAL A 1 88 ? 3.689 5.856 -3.143 1.00 93.25 88 VAL A CA 1
ATOM 712 C C . VAL A 1 88 ? 2.711 4.913 -2.439 1.00 93.25 88 VAL A C 1
ATOM 714 O O . VAL A 1 88 ? 2.020 5.326 -1.505 1.00 93.25 88 VAL A O 1
ATOM 717 N N . LYS A 1 89 ? 2.704 3.630 -2.815 1.00 95.44 89 LYS A N 1
ATOM 718 C CA . LYS A 1 89 ? 1.853 2.599 -2.207 1.00 95.44 89 LYS A CA 1
ATOM 719 C C . LYS A 1 89 ? 2.126 2.434 -0.712 1.00 95.44 89 LYS A C 1
ATOM 721 O O . LYS A 1 89 ? 1.197 2.453 0.095 1.00 95.44 89 LYS A O 1
ATOM 726 N N . LYS A 1 90 ? 3.402 2.354 -0.321 1.00 95.62 90 LYS A N 1
ATOM 727 C CA . LYS A 1 90 ? 3.826 2.266 1.085 1.00 95.62 90 LYS A CA 1
ATOM 728 C C . LYS A 1 90 ? 3.347 3.468 1.899 1.00 95.62 90 LYS A C 1
ATOM 730 O O . LYS A 1 90 ? 2.844 3.290 3.007 1.00 95.62 90 LYS A O 1
ATOM 735 N N . GLN A 1 91 ? 3.499 4.678 1.361 1.00 94.25 91 GLN A N 1
ATOM 736 C CA . GLN A 1 91 ? 3.070 5.899 2.040 1.00 94.25 91 GLN A CA 1
ATOM 737 C C . GLN A 1 91 ? 1.550 5.923 2.246 1.00 94.25 91 GLN A C 1
ATOM 739 O O . GLN A 1 91 ? 1.087 6.211 3.349 1.00 94.25 91 GLN A O 1
ATOM 744 N N . ARG A 1 92 ? 0.775 5.569 1.214 1.00 95.62 92 ARG A N 1
ATOM 745 C CA . ARG A 1 92 ? -0.690 5.493 1.295 1.00 95.62 92 ARG A CA 1
ATOM 746 C C . ARG A 1 92 ? -1.152 4.461 2.314 1.00 95.62 92 ARG A C 1
ATOM 748 O O . ARG A 1 92 ? -1.965 4.782 3.170 1.00 95.62 92 ARG A O 1
ATOM 755 N N . TYR A 1 93 ? -0.584 3.258 2.297 1.00 97.06 93 TYR A N 1
ATOM 756 C CA . TYR A 1 93 ? -0.935 2.219 3.269 1.00 97.06 93 TYR A CA 1
ATOM 757 C C . TYR A 1 93 ? -0.618 2.595 4.702 1.00 97.06 93 TYR A C 1
ATOM 759 O O . TYR A 1 93 ? -1.408 2.285 5.587 1.00 97.06 93 TYR A O 1
ATOM 767 N N . PHE A 1 94 ? 0.492 3.289 4.945 1.00 94.31 94 PHE A N 1
ATOM 768 C CA . PHE A 1 94 ? 0.778 3.801 6.280 1.00 94.31 94 PHE A CA 1
ATOM 769 C C . PHE A 1 94 ? -0.310 4.775 6.753 1.00 94.31 94 PHE A C 1
ATOM 771 O O . PHE A 1 94 ? -0.751 4.702 7.897 1.00 94.31 94 PHE A O 1
ATOM 778 N N . CYS A 1 95 ? -0.784 5.631 5.850 1.00 93.06 95 CYS A N 1
ATOM 779 C CA . CYS A 1 95 ? -1.842 6.585 6.135 1.00 93.06 95 CYS A CA 1
ATOM 780 C C . CYS A 1 95 ? -3.180 5.906 6.439 1.00 93.06 95 CYS A C 1
ATOM 782 O O . CYS A 1 95 ? -3.785 6.169 7.475 1.00 93.06 95 CYS A O 1
ATOM 784 N N . ILE A 1 96 ? -3.589 4.967 5.583 1.00 96.25 96 ILE A N 1
ATOM 785 C CA . ILE A 1 96 ? -4.809 4.183 5.785 1.00 96.25 96 ILE A CA 1
ATOM 786 C C . ILE A 1 96 ? -4.729 3.438 7.115 1.00 96.25 96 ILE A C 1
ATOM 788 O O . ILE A 1 96 ? -5.645 3.526 7.919 1.00 96.25 96 ILE A O 1
ATOM 792 N N . ASN A 1 97 ? -3.613 2.763 7.395 1.00 95.56 97 ASN A N 1
ATOM 793 C CA . ASN A 1 97 ? -3.435 2.009 8.631 1.00 95.56 97 ASN A CA 1
ATOM 794 C C . ASN A 1 97 ? -3.641 2.875 9.887 1.00 95.56 97 ASN A C 1
ATOM 796 O O . ASN A 1 97 ? -4.288 2.442 10.837 1.00 95.56 97 ASN A O 1
ATOM 800 N N . LEU A 1 98 ? -3.145 4.115 9.868 1.00 93.12 98 LEU A N 1
ATOM 801 C CA . LEU A 1 98 ? -3.341 5.064 10.959 1.00 93.12 98 LEU A CA 1
ATOM 802 C C . LEU A 1 98 ? -4.820 5.440 11.148 1.00 93.12 98 LEU A C 1
ATOM 804 O O . LEU A 1 98 ? -5.300 5.452 12.279 1.00 93.12 98 LEU A O 1
ATOM 808 N N . LEU A 1 99 ? -5.540 5.709 10.052 1.00 94.75 99 LEU A N 1
ATOM 809 C CA . LEU A 1 99 ? -6.974 6.023 10.082 1.00 94.75 99 LEU A CA 1
ATOM 810 C C . LEU A 1 99 ? -7.792 4.845 10.630 1.00 94.75 99 LEU A C 1
ATOM 812 O O . LEU A 1 99 ? -8.635 5.029 11.506 1.00 94.75 99 LEU A O 1
ATOM 816 N N . LEU A 1 100 ? -7.507 3.624 10.162 1.00 95.62 100 LEU A N 1
ATOM 817 C CA . LEU A 1 100 ? -8.199 2.419 10.624 1.00 95.62 100 LEU A CA 1
ATOM 818 C C . LEU A 1 100 ? -7.943 2.170 12.116 1.00 95.62 100 LEU A C 1
ATOM 820 O O . LEU A 1 100 ? -8.881 1.895 12.859 1.00 95.62 100 LEU A O 1
ATOM 824 N N . LEU A 1 101 ? -6.692 2.298 12.570 1.00 93.81 101 LEU A N 1
ATOM 825 C CA . LEU A 1 101 ? -6.335 2.114 13.978 1.00 93.81 101 LEU A CA 1
ATOM 826 C C . LEU A 1 101 ? -7.026 3.146 14.882 1.00 93.81 101 LEU A C 1
ATOM 828 O O . LEU A 1 101 ? -7.502 2.803 15.965 1.00 93.81 101 LEU A O 1
ATOM 832 N N . ALA A 1 102 ? -7.118 4.395 14.423 1.00 93.38 102 ALA A N 1
ATOM 833 C CA . ALA A 1 102 ? -7.848 5.434 15.134 1.00 93.38 102 ALA A CA 1
ATOM 834 C C . ALA A 1 102 ? -9.352 5.141 15.215 1.00 93.38 102 ALA A C 1
ATOM 836 O O . ALA A 1 102 ? -9.953 5.381 16.255 1.00 93.38 102 ALA A O 1
ATOM 837 N N . LYS A 1 103 ? -9.950 4.568 14.162 1.00 94.69 103 LYS A N 1
ATOM 838 C CA . LYS A 1 103 ? -11.371 4.193 14.161 1.00 94.69 103 LYS A CA 1
ATOM 839 C C . LYS A 1 103 ? -11.677 3.023 15.101 1.00 94.69 103 LYS A C 1
ATOM 841 O O . LYS A 1 103 ? -12.748 2.994 15.695 1.00 94.69 103 LYS A O 1
ATOM 846 N N . VAL A 1 104 ? -10.759 2.064 15.253 1.00 94.50 104 VAL A N 1
ATOM 847 C CA . VAL A 1 104 ? -10.962 0.909 16.149 1.00 94.50 104 VAL A CA 1
ATOM 848 C C . VAL A 1 104 ? -10.891 1.296 17.631 1.00 94.50 104 VAL A C 1
ATOM 850 O O . VAL A 1 104 ? -11.630 0.733 18.435 1.00 94.50 104 VAL A O 1
ATOM 853 N N . ASP A 1 105 ? -10.021 2.237 18.003 1.00 89.81 105 ASP A N 1
ATOM 854 C CA . ASP A 1 105 ? -9.866 2.691 19.392 1.00 89.81 105 ASP A CA 1
ATOM 855 C C . ASP A 1 105 ? -9.805 4.220 19.475 1.00 89.81 105 ASP A C 1
ATOM 857 O O . ASP A 1 105 ? -8.755 4.838 19.677 1.00 89.81 105 ASP A O 1
ATOM 861 N N . LEU A 1 106 ? -10.983 4.817 19.282 1.00 84.31 106 LEU A N 1
ATOM 862 C CA . LEU A 1 106 ? -11.186 6.258 19.198 1.00 84.31 106 LEU A CA 1
ATOM 863 C C . LEU A 1 106 ? -10.646 7.036 20.417 1.00 84.31 106 LEU A C 1
ATOM 865 O O . LEU A 1 106 ? -9.867 7.962 20.210 1.00 84.31 106 LEU A O 1
ATOM 869 N N . PRO A 1 107 ? -10.966 6.700 21.685 1.00 81.44 107 PRO A N 1
ATOM 870 C CA . PRO A 1 107 ? -10.580 7.553 22.813 1.00 81.44 107 PRO A CA 1
ATOM 871 C C . PRO A 1 107 ? -9.065 7.593 23.062 1.00 81.44 107 PRO A C 1
ATOM 873 O O . PRO A 1 107 ? -8.546 8.631 23.469 1.00 81.44 107 PRO A O 1
ATOM 876 N N . ASN A 1 108 ? -8.349 6.495 22.798 1.00 82.56 108 ASN A N 1
ATOM 877 C CA . ASN A 1 108 ? -6.911 6.405 23.060 1.00 82.56 108 ASN A CA 1
ATOM 878 C C . ASN A 1 108 ? -6.071 6.940 21.891 1.00 82.56 108 ASN A C 1
ATOM 880 O O . ASN A 1 108 ? -5.043 7.583 22.107 1.00 82.56 108 ASN A O 1
ATOM 884 N N . ASN A 1 109 ? -6.506 6.704 20.649 1.00 81.62 109 ASN A N 1
ATOM 885 C CA . ASN A 1 109 ? -5.703 7.010 19.463 1.00 81.62 109 ASN A CA 1
ATOM 886 C C . ASN A 1 109 ? -6.036 8.362 18.818 1.00 81.62 109 ASN A C 1
ATOM 888 O O . ASN A 1 109 ? -5.242 8.855 18.011 1.00 81.62 109 ASN A O 1
ATOM 892 N N . LEU A 1 110 ? -7.158 8.997 19.180 1.00 81.50 110 LEU A N 1
ATOM 893 C CA . LEU A 1 110 ? -7.560 10.278 18.592 1.00 81.50 110 LEU A CA 1
ATOM 894 C C . LEU A 1 110 ? -6.529 11.383 18.849 1.00 81.50 110 LEU A C 1
ATOM 896 O O . LEU A 1 110 ? -6.246 12.156 17.944 1.00 81.50 110 LEU A O 1
ATOM 900 N N . GLN A 1 111 ? -5.897 11.434 20.026 1.00 83.38 111 GLN A N 1
ATOM 901 C CA . GLN A 1 111 ? -4.878 12.458 20.311 1.00 83.38 111 GLN A CA 1
ATOM 902 C C . GLN A 1 111 ? -3.651 12.335 19.397 1.00 83.38 111 GLN A C 1
ATOM 904 O O . GLN A 1 111 ? -3.136 13.338 18.901 1.00 83.38 111 GLN A O 1
ATOM 909 N N . PHE A 1 112 ? -3.203 11.104 19.134 1.00 81.38 112 PHE A N 1
ATOM 910 C CA . PHE A 1 112 ? -2.082 10.855 18.229 1.00 81.38 112 PHE A CA 1
ATOM 911 C C . PHE A 1 112 ? -2.446 11.204 16.782 1.00 81.38 112 PHE A C 1
ATOM 913 O O . PHE A 1 112 ? -1.635 11.776 16.051 1.00 81.38 112 PHE A O 1
ATOM 920 N N . LEU A 1 113 ? -3.685 10.909 16.383 1.00 83.44 113 LEU A N 1
ATOM 921 C CA . LEU A 1 113 ? -4.195 11.272 15.070 1.00 83.44 113 LEU A CA 1
ATOM 922 C C . LEU A 1 113 ? -4.327 12.794 14.914 1.00 83.44 113 LEU A C 1
ATOM 924 O O . LEU A 1 113 ? -3.874 13.327 13.906 1.00 83.44 113 LEU A O 1
ATOM 928 N N . LEU A 1 114 ? -4.845 13.502 15.920 1.00 84.44 114 LEU A N 1
ATOM 929 C CA . LEU A 1 114 ? -4.971 14.964 15.931 1.00 84.44 114 LEU A CA 1
ATOM 930 C C . LEU A 1 114 ? -3.614 15.672 15.861 1.00 84.44 114 LEU A C 1
ATOM 932 O O . LEU A 1 114 ? -3.499 16.696 15.191 1.00 84.44 114 LEU A O 1
ATOM 936 N N . ALA A 1 115 ? -2.573 15.106 16.481 1.00 84.50 115 ALA A N 1
ATOM 937 C CA . ALA A 1 115 ? -1.214 15.634 16.375 1.00 84.50 115 ALA A CA 1
ATOM 938 C C . ALA A 1 115 ? -0.680 15.611 14.930 1.00 84.50 115 ALA A C 1
ATOM 940 O O . ALA A 1 115 ? 0.117 16.469 14.553 1.00 84.50 115 ALA A O 1
ATOM 941 N N . GLN A 1 116 ? -1.116 14.646 14.113 1.00 83.62 116 GLN A N 1
ATOM 942 C CA . GLN A 1 116 ? -0.722 14.541 12.703 1.00 83.62 116 GLN A CA 1
ATOM 943 C C . GLN A 1 116 ? -1.726 15.193 11.743 1.00 83.62 116 GLN A C 1
ATOM 945 O O . GLN A 1 116 ? -1.345 15.648 10.664 1.00 83.62 116 GLN A O 1
ATOM 950 N N . ARG A 1 117 ? -3.010 15.215 12.108 1.00 84.56 117 ARG A N 1
ATOM 951 C CA . ARG A 1 117 ? -4.137 15.676 11.294 1.00 84.56 117 ARG A CA 1
ATOM 952 C C . ARG A 1 117 ? -5.150 16.416 12.178 1.00 84.56 117 ARG A C 1
ATOM 954 O O . ARG A 1 117 ? -6.191 15.854 12.518 1.00 84.56 117 ARG A O 1
ATOM 961 N N . PRO A 1 118 ? -4.896 17.693 12.508 1.00 85.62 118 PRO A N 1
ATOM 962 C CA . PRO A 1 118 ? -5.755 18.460 13.414 1.00 85.62 118 PRO A CA 1
ATOM 963 C C . PRO A 1 118 ? -7.174 18.686 12.870 1.00 85.62 118 PRO A C 1
ATOM 965 O O . PRO A 1 118 ? -8.083 18.976 13.636 1.00 85.62 118 PRO A O 1
ATOM 968 N N . ASN A 1 119 ? -7.381 18.522 11.559 1.00 86.94 119 ASN A N 1
ATOM 969 C CA . ASN A 1 119 ? -8.684 18.694 10.912 1.00 86.94 119 ASN A CA 1
ATOM 970 C C . ASN A 1 119 ? -9.664 17.534 11.185 1.00 86.94 119 ASN A C 1
ATOM 972 O O . ASN A 1 119 ? -10.855 17.678 10.925 1.00 86.94 119 ASN A O 1
ATOM 976 N N . LEU A 1 120 ? -9.186 16.383 11.675 1.00 87.31 120 LEU A N 1
ATOM 977 C CA . LEU A 1 120 ? -10.009 15.197 11.939 1.00 87.31 120 LEU A CA 1
ATOM 978 C C . LEU A 1 120 ? -10.486 15.192 13.395 1.00 87.31 120 LEU A C 1
ATOM 980 O O . LEU A 1 120 ? -10.006 14.421 14.222 1.00 87.31 120 LEU A O 1
ATOM 984 N N . THR A 1 121 ? -11.407 16.100 13.713 1.00 85.06 121 THR A N 1
ATOM 985 C CA . THR A 1 121 ? -11.912 16.300 15.081 1.00 85.06 121 THR A CA 1
ATOM 986 C C . THR A 1 121 ? -13.115 15.433 15.429 1.00 85.06 121 THR A C 1
ATOM 988 O O . THR A 1 121 ? -13.344 15.165 16.607 1.00 85.06 121 THR A O 1
ATOM 991 N N . THR A 1 122 ? -13.882 14.989 14.431 1.00 89.12 122 THR A N 1
ATOM 992 C CA . THR A 1 122 ? -15.115 14.221 14.629 1.00 89.12 122 THR A CA 1
ATOM 993 C C . THR A 1 122 ? -15.023 12.835 14.004 1.00 89.12 122 THR A C 1
ATOM 995 O O . THR A 1 122 ? -14.327 12.617 13.010 1.00 89.12 122 THR A O 1
ATOM 998 N N . GLU A 1 123 ? -15.762 11.889 14.580 1.00 91.25 123 GLU A N 1
ATOM 999 C CA . GLU A 1 123 ? -15.852 10.520 14.070 1.00 91.25 123 GLU A CA 1
ATOM 1000 C C . GLU A 1 123 ? -16.419 10.471 12.641 1.00 91.25 123 GLU A C 1
ATOM 1002 O O . GLU A 1 123 ? -15.908 9.740 11.799 1.00 91.25 123 GLU A O 1
ATOM 1007 N N . GLU A 1 124 ? -17.400 11.321 12.326 1.00 93.88 124 GLU A N 1
ATOM 1008 C CA . GLU A 1 124 ? -17.972 11.412 10.977 1.00 93.88 124 GLU A CA 1
ATOM 1009 C C . GLU A 1 124 ? -16.946 11.841 9.919 1.00 93.88 124 GLU A C 1
ATOM 1011 O O . GLU A 1 124 ? -16.973 11.363 8.785 1.00 93.88 124 GLU A O 1
ATOM 1016 N N . LEU A 1 125 ? -16.035 12.758 10.268 1.00 93.19 125 LEU A N 1
ATOM 1017 C CA . LEU A 1 125 ? -14.961 13.172 9.365 1.00 93.19 125 LEU A CA 1
ATOM 1018 C C . LEU A 1 125 ? -13.943 12.049 9.170 1.00 93.19 125 LEU A C 1
ATOM 1020 O O . LEU A 1 125 ? -13.439 11.876 8.062 1.00 93.19 125 LEU A O 1
ATOM 1024 N N . LEU A 1 126 ? -13.670 11.272 10.221 1.00 94.12 126 LEU A N 1
ATOM 1025 C CA . LEU A 1 126 ? -12.815 10.092 10.131 1.00 94.12 126 LEU A CA 1
ATOM 1026 C C . LEU A 1 126 ? -13.417 9.041 9.188 1.00 94.12 126 LEU A C 1
ATOM 1028 O O . LEU A 1 126 ? -12.697 8.504 8.348 1.00 94.12 126 LEU A O 1
ATOM 1032 N N . ASP A 1 127 ? -14.725 8.797 9.270 1.00 95.94 127 ASP A N 1
ATOM 1033 C CA . ASP A 1 127 ? -15.418 7.848 8.392 1.00 95.94 127 ASP A CA 1
ATOM 1034 C C . ASP A 1 127 ? -15.391 8.290 6.929 1.00 95.94 127 ASP A C 1
ATOM 1036 O O . ASP A 1 127 ? -15.048 7.495 6.051 1.00 95.94 127 ASP A O 1
ATOM 1040 N N . LYS A 1 128 ? -15.649 9.577 6.668 1.00 96.38 128 LYS A N 1
ATOM 1041 C CA . LYS A 1 128 ? -15.531 10.155 5.321 1.00 96.38 128 LYS A CA 1
ATOM 1042 C C . LYS A 1 128 ? -14.113 10.032 4.766 1.00 96.38 128 LYS A C 1
ATOM 1044 O O . LYS A 1 128 ? -13.940 9.699 3.598 1.00 96.38 128 LYS A O 1
ATOM 1049 N N . GLU A 1 129 ? -13.092 10.271 5.585 1.00 95.56 129 GLU A N 1
ATOM 1050 C CA . GLU A 1 129 ? -11.696 10.152 5.152 1.00 95.56 129 GLU A CA 1
ATOM 1051 C C . GLU A 1 129 ? -11.320 8.693 4.834 1.00 95.56 129 GLU A C 1
ATOM 1053 O O . GLU A 1 129 ? -10.649 8.426 3.835 1.00 95.56 129 GLU A O 1
ATOM 1058 N N . ILE A 1 130 ? -11.784 7.732 5.643 1.00 96.94 130 ILE A N 1
ATOM 1059 C CA . ILE A 1 130 ? -11.597 6.297 5.376 1.00 96.94 130 ILE A CA 1
ATOM 1060 C C . ILE A 1 130 ? -12.287 5.900 4.065 1.00 96.94 130 ILE A C 1
ATOM 1062 O O . ILE A 1 130 ? -11.715 5.140 3.281 1.00 96.94 130 ILE A O 1
ATOM 1066 N N . GLU A 1 131 ? -13.485 6.420 3.800 1.00 97.75 131 GLU A N 1
ATOM 1067 C CA . GLU A 1 131 ? -14.218 6.177 2.557 1.00 97.75 131 GLU A CA 1
ATOM 1068 C C . GLU A 1 131 ? -13.491 6.764 1.333 1.00 97.75 131 GLU A C 1
ATOM 1070 O O . GLU A 1 131 ? -13.336 6.087 0.313 1.00 97.75 131 GLU A O 1
ATOM 1075 N N . VAL A 1 132 ? -12.957 7.983 1.443 1.00 97.00 132 VAL A N 1
ATOM 1076 C CA . VAL A 1 132 ? -12.131 8.600 0.391 1.00 97.00 132 VAL A CA 1
ATOM 1077 C C . VAL A 1 132 ? -10.894 7.752 0.098 1.00 97.00 132 VAL A C 1
ATOM 1079 O O . VAL A 1 132 ? -10.596 7.461 -1.064 1.00 97.00 132 VAL A O 1
ATOM 1082 N N . GLU A 1 133 ? -10.174 7.308 1.129 1.00 96.56 133 GLU A N 1
ATOM 1083 C CA . GLU A 1 133 ? -9.007 6.446 0.941 1.00 96.56 133 GLU A CA 1
ATOM 1084 C C . GLU A 1 133 ? -9.380 5.053 0.402 1.00 96.56 133 GLU A C 1
ATOM 1086 O O . GLU A 1 133 ? -8.616 4.465 -0.369 1.00 96.56 133 GLU A O 1
ATOM 1091 N N . TYR A 1 134 ? -10.573 4.540 0.716 1.00 98.06 134 TYR A N 1
ATOM 1092 C CA . TYR A 1 134 ? -11.107 3.326 0.099 1.00 98.06 134 TYR A CA 1
ATOM 1093 C C . TYR A 1 134 ? -11.283 3.489 -1.414 1.00 98.06 134 TYR A C 1
ATOM 1095 O O . TYR A 1 134 ? -10.782 2.650 -2.167 1.00 98.06 134 TYR A O 1
ATOM 1103 N N . PHE A 1 135 ? -11.897 4.575 -1.885 1.00 98.12 135 PHE A N 1
ATOM 1104 C CA . PHE A 1 135 ? -12.025 4.829 -3.324 1.00 98.12 135 PHE A CA 1
ATOM 1105 C C . PHE A 1 135 ? -10.671 5.069 -4.001 1.00 98.12 135 PHE A C 1
ATOM 1107 O O . PHE A 1 135 ? -10.411 4.517 -5.071 1.00 98.12 135 PHE A O 1
ATOM 1114 N N . ASN A 1 136 ? -9.762 5.802 -3.353 1.00 96.75 136 ASN A N 1
ATOM 1115 C CA . ASN A 1 136 ? -8.405 6.001 -3.870 1.00 96.75 136 ASN A CA 1
ATOM 1116 C C . ASN A 1 136 ? -7.635 4.678 -4.003 1.00 96.75 136 ASN A C 1
ATOM 1118 O O . ASN A 1 136 ? -6.812 4.528 -4.910 1.00 96.75 136 ASN A O 1
ATOM 1122 N N . SER A 1 137 ? -7.906 3.702 -3.129 1.00 97.44 137 SER A N 1
ATOM 1123 C CA . SER A 1 137 ? -7.216 2.410 -3.135 1.00 97.44 137 SER A CA 1
ATOM 1124 C C . SER A 1 137 ? -7.428 1.602 -4.418 1.00 97.44 137 SER A C 1
ATOM 1126 O O . SER A 1 137 ? -6.532 0.851 -4.795 1.00 97.44 137 SER A O 1
ATOM 1128 N N . PHE A 1 138 ? -8.524 1.816 -5.157 1.00 97.31 138 PHE A N 1
ATOM 1129 C CA . PHE A 1 138 ? -8.781 1.135 -6.434 1.00 97.31 138 PHE A CA 1
ATOM 1130 C C . PHE A 1 138 ? -7.702 1.384 -7.497 1.00 97.31 138 PHE A C 1
ATOM 1132 O O . PHE A 1 138 ? -7.559 0.588 -8.419 1.00 97.31 138 PHE A O 1
ATOM 1139 N N . ILE A 1 139 ? -6.935 2.470 -7.376 1.00 96.38 139 ILE A N 1
ATOM 1140 C CA . ILE A 1 139 ? -5.907 2.836 -8.358 1.00 96.38 139 ILE A CA 1
ATOM 1141 C C . ILE A 1 139 ? -4.612 2.037 -8.145 1.00 96.38 139 ILE A C 1
ATOM 1143 O O . ILE A 1 139 ? -3.876 1.795 -9.098 1.00 96.38 139 ILE A O 1
ATOM 1147 N N . PHE A 1 140 ? -4.299 1.647 -6.904 1.00 95.12 140 PHE A N 1
ATOM 1148 C CA . PHE A 1 140 ? -2.957 1.160 -6.545 1.00 95.12 140 PHE A CA 1
ATOM 1149 C C . PHE A 1 140 ? -2.931 -0.102 -5.672 1.00 95.12 140 PHE A C 1
ATOM 1151 O O . PHE A 1 140 ? -1.871 -0.714 -5.490 1.00 95.12 140 PHE A O 1
ATOM 1158 N N . ALA A 1 141 ? -4.060 -0.481 -5.076 1.00 96.88 141 ALA A N 1
ATOM 1159 C CA . ALA A 1 141 ? -4.150 -1.593 -4.144 1.00 96.88 141 ALA A CA 1
ATOM 1160 C C . ALA A 1 141 ? -4.671 -2.868 -4.813 1.00 96.88 141 ALA A C 1
ATOM 1162 O O . ALA A 1 141 ? -5.444 -2.827 -5.761 1.00 96.88 141 ALA A O 1
ATOM 1163 N N . SER A 1 142 ? -4.262 -4.018 -4.281 1.00 96.56 142 SER A N 1
ATOM 1164 C CA . SER A 1 142 ? -4.806 -5.316 -4.681 1.00 96.56 142 SER A CA 1
ATOM 1165 C C . SER A 1 142 ? -6.259 -5.505 -4.236 1.00 96.56 142 SER A C 1
ATOM 1167 O O . SER A 1 142 ? -6.684 -4.999 -3.193 1.00 96.56 142 SER A O 1
ATOM 1169 N N . ASP A 1 143 ? -6.992 -6.361 -4.951 1.00 98.00 143 ASP A N 1
ATOM 1170 C CA . ASP A 1 143 ? -8.391 -6.706 -4.654 1.00 98.00 143 ASP A CA 1
ATOM 1171 C C . ASP A 1 143 ? -8.615 -7.162 -3.207 1.00 98.00 143 ASP A C 1
ATOM 1173 O O . ASP A 1 143 ? -9.652 -6.893 -2.602 1.00 98.00 143 ASP A O 1
ATOM 1177 N N . LYS A 1 144 ? -7.625 -7.842 -2.611 1.00 96.94 144 LYS A N 1
ATOM 1178 C CA . LYS A 1 144 ? -7.700 -8.299 -1.217 1.00 96.94 144 LYS A CA 1
ATOM 1179 C C . LYS A 1 144 ? -7.712 -7.139 -0.229 1.00 96.94 144 LYS A C 1
ATOM 1181 O O . LYS A 1 144 ? -8.418 -7.220 0.775 1.00 96.94 144 LYS A O 1
ATOM 1186 N N . VAL A 1 145 ? -6.939 -6.087 -0.501 1.00 97.94 145 VAL A N 1
ATOM 1187 C CA . VAL A 1 145 ? -6.919 -4.870 0.320 1.00 97.94 145 VAL A CA 1
ATOM 1188 C C . VAL A 1 145 ? -8.250 -4.146 0.184 1.00 97.94 145 VAL A C 1
ATOM 1190 O O . VAL A 1 145 ? -8.860 -3.833 1.200 1.00 97.94 145 VAL A O 1
ATOM 1193 N N . ILE A 1 146 ? -8.744 -3.977 -1.045 1.00 98.44 146 ILE A N 1
ATOM 1194 C CA . ILE A 1 146 ? -10.035 -3.331 -1.330 1.00 98.44 146 ILE A CA 1
ATOM 1195 C C . ILE A 1 146 ? -11.176 -4.075 -0.619 1.00 98.44 146 ILE A C 1
ATOM 1197 O O . ILE A 1 146 ? -11.988 -3.471 0.082 1.00 98.44 146 ILE A O 1
ATOM 1201 N N . LEU A 1 147 ? -11.214 -5.407 -0.720 1.00 98.31 147 LEU A N 1
ATOM 1202 C CA . LEU A 1 147 ? -12.200 -6.231 -0.020 1.00 98.31 147 LEU A CA 1
ATOM 1203 C C . LEU A 1 147 ? -12.072 -6.113 1.505 1.00 98.31 147 LEU A C 1
ATOM 1205 O O . LEU A 1 147 ? -13.083 -6.082 2.207 1.00 98.31 147 LEU A O 1
ATOM 1209 N N . GLY A 1 148 ? -10.843 -6.060 2.023 1.00 97.75 148 GLY A N 1
ATOM 1210 C CA . GLY A 1 148 ? -10.581 -5.860 3.445 1.00 97.75 148 GLY A CA 1
ATOM 1211 C C . GLY A 1 148 ? -11.096 -4.518 3.947 1.00 97.75 148 GLY A C 1
ATOM 1212 O O . GLY A 1 148 ? -11.804 -4.485 4.950 1.00 97.75 148 GLY A O 1
ATOM 1213 N N . LEU A 1 149 ? -10.809 -3.439 3.220 1.00 98.31 149 LEU A N 1
ATOM 1214 C CA . LEU A 1 149 ? -11.294 -2.098 3.537 1.00 98.31 149 LEU A CA 1
ATOM 1215 C C . LEU A 1 149 ? -12.820 -2.040 3.529 1.00 98.31 149 LEU A C 1
ATOM 1217 O O . LEU A 1 149 ? -13.409 -1.556 4.488 1.00 98.31 149 LEU A O 1
ATOM 1221 N N . LYS A 1 150 ? -13.475 -2.635 2.525 1.00 98.50 150 LYS A N 1
ATOM 1222 C CA . LYS A 1 150 ? -14.942 -2.725 2.481 1.00 98.50 150 LYS A CA 1
ATOM 1223 C C . LYS A 1 150 ? -15.520 -3.444 3.707 1.00 98.50 150 LYS A C 1
ATOM 1225 O O . LYS A 1 150 ? -16.502 -2.990 4.287 1.00 98.50 150 LYS A O 1
ATOM 1230 N N . LYS A 1 151 ? -14.913 -4.561 4.125 1.00 98.06 151 LYS A N 1
ATOM 1231 C CA . LYS A 1 151 ? -15.329 -5.285 5.342 1.00 98.06 151 LYS A CA 1
ATOM 1232 C C . LYS A 1 151 ? -15.124 -4.452 6.604 1.00 98.06 151 LYS A C 1
ATOM 1234 O O . LYS A 1 151 ? -15.957 -4.516 7.505 1.00 98.06 151 LYS A O 1
ATOM 1239 N N . PHE A 1 152 ? -14.033 -3.694 6.662 1.00 98.19 152 PHE A N 1
ATOM 1240 C CA . PHE A 1 152 ? -13.747 -2.802 7.775 1.00 98.19 152 PHE A CA 1
ATOM 1241 C C . PHE A 1 152 ? -14.767 -1.663 7.867 1.00 98.19 152 PHE A C 1
ATOM 1243 O O . PHE A 1 152 ? -15.313 -1.456 8.941 1.00 98.19 152 PHE A O 1
ATOM 1250 N N . ILE A 1 153 ? -15.082 -0.991 6.754 1.00 97.81 153 ILE A N 1
ATOM 1251 C CA . ILE A 1 153 ? -16.082 0.091 6.707 1.00 97.81 153 ILE A CA 1
ATOM 1252 C C . ILE A 1 153 ? -17.447 -0.408 7.197 1.00 97.81 153 ILE A C 1
ATOM 1254 O O . ILE A 1 153 ? -18.092 0.247 8.008 1.00 97.81 153 ILE A O 1
ATOM 1258 N N . ASN A 1 154 ? -17.860 -1.604 6.769 1.00 97.88 154 ASN A N 1
ATOM 1259 C CA . ASN A 1 154 ? -19.135 -2.187 7.196 1.00 97.88 154 ASN A CA 1
ATOM 1260 C C . ASN A 1 154 ? -19.140 -2.642 8.666 1.00 97.88 154 ASN A C 1
ATOM 1262 O O . ASN A 1 154 ? -20.197 -2.710 9.286 1.00 97.88 154 ASN A O 1
ATOM 1266 N N . SER A 1 155 ? -17.984 -3.045 9.198 1.00 97.25 155 SER A N 1
ATOM 1267 C CA . SER A 1 155 ? -17.851 -3.617 10.542 1.00 97.25 155 SER A CA 1
ATOM 1268 C C . SER A 1 155 ? -16.462 -3.317 11.129 1.00 97.25 155 SER A C 1
ATOM 1270 O O . SER A 1 155 ? -15.551 -4.156 11.043 1.00 97.25 155 SER A O 1
ATOM 1272 N N . PRO A 1 156 ? -16.255 -2.118 11.703 1.00 96.38 156 PRO A N 1
ATOM 1273 C CA . PRO A 1 156 ? -14.963 -1.737 12.256 1.00 96.38 156 PRO A CA 1
ATOM 1274 C C . PRO A 1 156 ? -14.691 -2.554 13.521 1.00 96.38 156 PRO A C 1
ATOM 1276 O O . PRO A 1 156 ? -15.422 -2.497 14.506 1.00 96.38 156 PRO A O 1
ATOM 1279 N N . SER A 1 157 ? -13.646 -3.374 13.481 1.00 95.56 157 SER A N 1
ATOM 1280 C CA . SER A 1 157 ? -13.229 -4.235 14.587 1.00 95.56 157 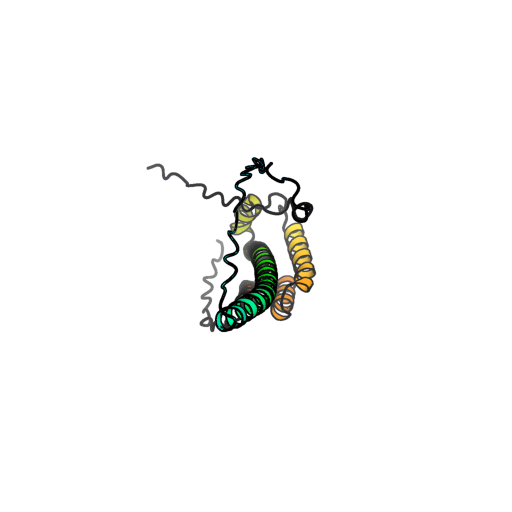SER A CA 1
ATOM 1281 C C . SER A 1 157 ? -11.731 -4.505 14.494 1.00 95.56 157 SER A C 1
ATOM 1283 O O . SER A 1 157 ? -11.135 -4.365 13.425 1.00 95.56 157 SER A O 1
ATOM 1285 N N . TYR A 1 158 ? -11.115 -4.957 15.587 1.00 94.06 158 TYR A N 1
ATOM 1286 C CA . TYR A 1 158 ? -9.719 -5.399 15.551 1.00 94.06 158 TYR A CA 1
ATOM 1287 C C . TYR A 1 158 ? -9.499 -6.537 14.544 1.00 94.06 158 TYR A C 1
ATOM 1289 O O . TYR A 1 158 ? -8.496 -6.540 13.838 1.00 94.06 158 TYR A O 1
ATOM 1297 N N . ASP A 1 159 ? -10.445 -7.470 14.422 1.00 94.38 159 ASP A N 1
ATOM 1298 C CA . ASP A 1 159 ? -10.326 -8.611 13.509 1.00 94.38 159 ASP A CA 1
ATOM 1299 C C . ASP A 1 159 ? -10.344 -8.163 12.038 1.00 94.38 159 ASP A C 1
ATOM 1301 O O . ASP A 1 159 ? -9.511 -8.598 11.235 1.00 94.38 159 ASP A O 1
ATOM 1305 N N . THR A 1 160 ? -11.249 -7.242 11.681 1.00 96.38 160 THR A N 1
ATOM 1306 C CA . THR A 1 160 ? -11.301 -6.661 10.330 1.00 96.38 160 THR A CA 1
ATOM 1307 C C . THR A 1 160 ? -10.094 -5.766 10.058 1.00 96.38 160 THR A C 1
ATOM 1309 O O . THR A 1 160 ? -9.523 -5.855 8.973 1.00 96.38 160 THR A O 1
ATOM 1312 N N . TYR A 1 161 ? -9.625 -4.999 11.045 1.00 96.50 161 TYR A N 1
ATOM 1313 C CA . TYR A 1 161 ? -8.381 -4.229 10.966 1.00 96.50 161 TYR A CA 1
ATOM 1314 C C . TYR A 1 161 ? -7.172 -5.121 10.663 1.00 96.50 161 TYR A C 1
ATOM 1316 O O . TYR A 1 161 ? -6.481 -4.910 9.665 1.00 96.50 161 TYR A O 1
ATOM 1324 N N . TYR A 1 162 ? -6.952 -6.176 11.456 1.00 94.69 162 TYR A N 1
ATOM 1325 C CA . TYR A 1 162 ? -5.842 -7.109 11.244 1.00 94.69 162 TYR A CA 1
ATOM 1326 C C . TYR A 1 162 ? -5.903 -7.773 9.870 1.00 94.69 162 TYR A C 1
ATOM 1328 O O . TYR A 1 162 ? -4.865 -7.956 9.225 1.00 94.69 162 TYR A O 1
ATOM 1336 N N . PHE A 1 163 ? -7.107 -8.107 9.399 1.00 95.25 163 PHE A N 1
ATOM 1337 C CA . PHE A 1 163 ? -7.299 -8.624 8.051 1.00 95.25 163 PHE A CA 1
ATOM 1338 C C . PHE A 1 163 ? -6.798 -7.633 6.989 1.00 95.25 163 PHE A C 1
ATOM 1340 O O . PHE A 1 163 ? -6.041 -8.034 6.099 1.00 95.25 163 PHE A O 1
ATOM 1347 N N . VAL A 1 164 ? -7.152 -6.347 7.103 1.00 97.44 164 VAL A N 1
ATOM 1348 C CA . VAL A 1 164 ? -6.687 -5.304 6.175 1.00 97.44 164 VAL A CA 1
ATOM 1349 C C . VAL A 1 164 ? -5.170 -5.130 6.246 1.00 97.44 164 VAL A C 1
ATOM 1351 O O . VAL A 1 164 ? -4.511 -5.156 5.206 1.00 97.44 164 VAL A O 1
ATOM 1354 N N . CYS A 1 165 ? -4.586 -5.025 7.444 1.00 95.81 165 CYS A N 1
ATOM 1355 C CA . CYS A 1 165 ? -3.136 -4.874 7.610 1.00 95.81 165 CYS A CA 1
ATOM 1356 C C . CYS A 1 165 ? -2.369 -6.043 6.980 1.00 95.81 165 CYS A C 1
ATOM 1358 O O . CYS A 1 165 ? -1.348 -5.844 6.318 1.00 95.81 165 CYS A O 1
ATOM 1360 N N . ASN A 1 166 ? -2.865 -7.271 7.153 1.00 94.56 166 ASN A N 1
ATOM 1361 C CA . ASN A 1 166 ? -2.257 -8.449 6.546 1.00 94.56 166 ASN A CA 1
ATOM 1362 C C . ASN A 1 166 ? -2.396 -8.432 5.016 1.00 94.56 166 ASN A C 1
ATOM 1364 O O . ASN A 1 166 ? -1.451 -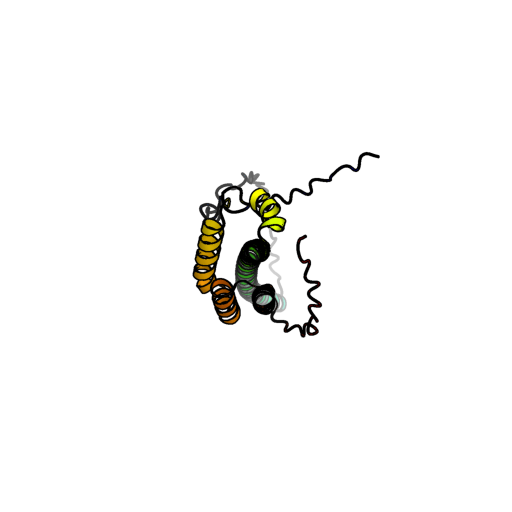8.778 4.310 1.00 94.56 166 ASN A O 1
ATOM 1368 N N . ALA A 1 167 ? -3.542 -7.996 4.484 1.00 96.00 167 ALA A N 1
ATOM 1369 C CA . ALA A 1 167 ? -3.721 -7.819 3.046 1.00 96.00 167 ALA A CA 1
ATOM 1370 C C . ALA A 1 167 ? -2.739 -6.779 2.476 1.00 96.00 167 ALA A C 1
ATOM 1372 O O . ALA A 1 167 ? -2.043 -7.086 1.511 1.00 96.00 167 ALA A O 1
ATOM 1373 N N . MET A 1 168 ? -2.605 -5.608 3.111 1.00 96.38 168 MET A N 1
ATOM 1374 C CA . MET A 1 168 ? -1.661 -4.554 2.700 1.00 96.38 168 MET A CA 1
ATOM 1375 C C . MET A 1 168 ? -0.213 -5.038 2.749 1.00 96.38 168 MET A C 1
ATOM 1377 O O . MET A 1 168 ? 0.577 -4.769 1.847 1.00 96.38 168 MET A O 1
ATOM 1381 N N . ARG A 1 169 ? 0.137 -5.797 3.791 1.00 94.19 169 ARG A N 1
ATOM 1382 C CA . ARG A 1 169 ? 1.455 -6.415 3.939 1.00 94.19 169 ARG A CA 1
ATOM 1383 C C . ARG A 1 169 ? 1.749 -7.393 2.801 1.00 94.19 169 ARG A C 1
ATOM 1385 O O . ARG A 1 169 ? 2.803 -7.307 2.175 1.00 94.19 169 ARG A O 1
ATOM 1392 N N . ASN A 1 170 ? 0.824 -8.309 2.529 1.00 94.31 170 ASN A N 1
ATOM 1393 C CA . ASN A 1 170 ? 0.971 -9.266 1.434 1.00 94.31 170 ASN A CA 1
ATOM 1394 C C . ASN A 1 170 ? 1.105 -8.555 0.083 1.00 94.31 170 ASN A C 1
ATOM 1396 O O . ASN A 1 170 ? 1.846 -9.021 -0.774 1.00 94.31 170 ASN A O 1
ATOM 1400 N N . ASP A 1 171 ? 0.424 -7.427 -0.091 1.00 95.38 171 ASP A N 1
ATOM 1401 C CA . ASP A 1 171 ? 0.466 -6.646 -1.323 1.00 95.38 171 ASP A CA 1
ATOM 1402 C C . ASP A 1 171 ? 1.778 -5.858 -1.505 1.00 95.38 171 ASP A C 1
ATOM 1404 O O . ASP A 1 171 ? 2.264 -5.702 -2.620 1.00 95.38 171 ASP A O 1
ATOM 1408 N N . LEU A 1 172 ? 2.402 -5.392 -0.416 1.00 94.19 172 LEU A N 1
ATOM 1409 C CA . LEU A 1 172 ? 3.717 -4.743 -0.479 1.00 94.19 172 LEU A CA 1
ATOM 1410 C C . LEU A 1 172 ? 4.851 -5.751 -0.703 1.00 94.19 172 LEU A C 1
ATOM 1412 O O . LEU A 1 172 ? 5.700 -5.556 -1.566 1.00 94.19 172 LEU A O 1
ATOM 1416 N N . TRP A 1 173 ? 4.900 -6.819 0.093 1.00 90.75 173 TRP A N 1
ATOM 1417 C CA . TRP A 1 173 ? 6.083 -7.686 0.148 1.00 90.75 173 TRP A CA 1
ATOM 1418 C C . TRP A 1 173 ? 5.898 -9.055 -0.510 1.00 90.75 173 TRP A C 1
ATOM 1420 O O . TRP A 1 173 ? 6.852 -9.824 -0.556 1.00 90.75 173 TRP A O 1
ATOM 1430 N N . GLY A 1 174 ? 4.692 -9.412 -0.961 1.00 86.50 174 GLY A N 1
ATOM 1431 C CA . GLY A 1 174 ? 4.392 -10.717 -1.568 1.00 86.50 174 GLY A CA 1
ATOM 1432 C C . GLY A 1 174 ? 4.453 -11.917 -0.610 1.00 86.50 174 GLY A C 1
ATOM 1433 O O . GLY A 1 174 ? 4.063 -13.025 -0.976 1.00 86.50 174 GLY A O 1
ATOM 1434 N N . ASN A 1 175 ? 4.911 -11.719 0.628 1.00 75.56 175 ASN A N 1
ATOM 1435 C CA . ASN A 1 175 ? 5.148 -12.791 1.586 1.00 75.56 175 ASN A CA 1
ATOM 1436 C C . ASN A 1 175 ? 3.903 -13.090 2.417 1.00 75.56 175 ASN A C 1
ATOM 1438 O O . ASN A 1 175 ? 3.532 -12.296 3.280 1.00 75.56 175 ASN A O 1
ATOM 1442 N N . LYS A 1 176 ? 3.327 -14.282 2.215 1.00 70.25 176 LYS A N 1
ATOM 1443 C CA . LYS A 1 176 ? 2.290 -14.836 3.092 1.00 70.25 176 LYS A CA 1
ATOM 1444 C C . LYS A 1 176 ? 2.903 -15.132 4.455 1.00 70.25 176 LYS A C 1
ATOM 1446 O O . LYS A 1 176 ? 3.731 -16.030 4.575 1.00 70.25 176 LYS A O 1
ATOM 1451 N N . ILE A 1 177 ? 2.476 -14.415 5.484 1.00 65.12 177 ILE A N 1
ATOM 1452 C CA . ILE A 1 177 ? 2.827 -14.766 6.859 1.00 65.12 177 ILE A CA 1
ATOM 1453 C C . ILE A 1 177 ? 1.706 -15.619 7.431 1.00 65.12 177 ILE A C 1
ATOM 1455 O O . ILE A 1 177 ? 0.546 -15.206 7.455 1.00 65.12 177 ILE A O 1
ATOM 1459 N N . SER A 1 178 ? 2.056 -16.806 7.916 1.00 59.41 178 SER A N 1
ATOM 1460 C CA . SER A 1 178 ? 1.213 -17.553 8.840 1.00 59.41 178 SER A CA 1
ATOM 1461 C C . SER A 1 178 ? 1.278 -16.849 10.191 1.00 59.41 178 SER A C 1
ATOM 1463 O O . SER A 1 178 ? 2.159 -17.132 11.004 1.00 59.41 178 SER A O 1
ATOM 1465 N N . LEU A 1 179 ? 0.399 -15.873 10.421 1.00 60.38 179 LEU A N 1
ATOM 1466 C CA . LEU A 1 179 ? 0.246 -15.352 11.773 1.00 60.38 179 LEU A CA 1
ATOM 1467 C C . LEU A 1 179 ? -0.278 -16.507 12.640 1.00 60.38 179 LEU A C 1
ATOM 1469 O O . LEU A 1 179 ? -1.290 -17.114 12.270 1.00 60.38 179 LEU A O 1
ATOM 1473 N N . PRO A 1 180 ? 0.383 -16.849 13.761 1.00 59.25 180 PRO A N 1
ATOM 1474 C CA . PRO A 1 180 ? -0.220 -17.752 14.726 1.00 59.25 180 PRO A CA 1
ATOM 1475 C C . PRO A 1 180 ? -1.558 -17.139 15.138 1.00 59.25 180 PRO A C 1
ATOM 1477 O O . PRO A 1 180 ? -1.640 -15.929 15.351 1.00 59.25 180 PRO A O 1
ATOM 1480 N N . LYS A 1 181 ? -2.617 -17.957 15.183 1.00 58.28 181 LYS A N 1
ATOM 1481 C CA . LYS A 1 181 ? -3.963 -17.525 15.578 1.00 58.28 181 LYS A CA 1
ATOM 1482 C C . LYS A 1 181 ? -3.839 -16.827 16.932 1.00 58.28 181 LYS A C 1
ATOM 1484 O O . LYS A 1 181 ? -3.648 -17.499 17.944 1.00 58.28 181 LYS A O 1
ATOM 1489 N N . ILE A 1 182 ? -3.873 -15.495 16.941 1.00 60.44 182 ILE A N 1
ATOM 1490 C CA . ILE A 1 182 ? -3.768 -14.723 18.174 1.00 60.44 182 ILE A CA 1
ATOM 1491 C C . ILE A 1 182 ? -5.010 -15.111 18.970 1.00 60.44 182 ILE A C 1
ATOM 1493 O O . ILE A 1 182 ? -6.127 -14.779 18.575 1.00 60.44 182 ILE A O 1
ATOM 1497 N N . ARG A 1 183 ? -4.838 -15.882 20.052 1.00 52.69 183 ARG A N 1
ATOM 1498 C CA . ARG A 1 183 ? -5.878 -15.995 21.073 1.00 52.69 183 ARG A CA 1
ATOM 1499 C C . ARG A 1 183 ? -5.977 -14.605 21.669 1.00 52.69 183 ARG A C 1
ATOM 1501 O O . ARG A 1 183 ? -5.206 -14.247 22.553 1.00 52.69 183 ARG A O 1
ATOM 1508 N N . THR A 1 184 ? -6.889 -13.807 21.140 1.00 56.78 184 THR A N 1
ATOM 1509 C CA . THR A 1 184 ? -7.384 -12.629 21.825 1.00 56.78 184 THR A CA 1
ATOM 1510 C C . THR A 1 184 ? -8.091 -13.138 23.076 1.00 56.78 184 THR A C 1
ATOM 1512 O O . THR A 1 184 ? -9.300 -13.337 23.096 1.00 56.78 184 THR A O 1
ATOM 1515 N N . ASN A 1 185 ? -7.322 -13.382 24.143 1.00 55.84 185 ASN A N 1
ATOM 1516 C CA . ASN A 1 185 ? -7.848 -13.274 25.493 1.00 55.84 185 ASN A CA 1
ATOM 1517 C C . ASN A 1 185 ? -8.217 -11.798 25.631 1.00 55.84 185 ASN A C 1
ATOM 1519 O O . ASN A 1 185 ? -7.406 -10.985 26.069 1.00 55.84 185 ASN A O 1
ATOM 1523 N N . ARG A 1 186 ? -9.404 -11.430 25.127 1.00 54.66 186 ARG A N 1
ATOM 1524 C CA . ARG A 1 186 ? -10.026 -10.153 25.441 1.00 54.66 186 ARG A CA 1
ATOM 1525 C C . ARG A 1 186 ? -10.225 -10.203 26.945 1.00 54.66 186 ARG A C 1
ATOM 1527 O O . ARG A 1 186 ? -11.186 -10.793 27.422 1.00 54.66 186 ARG A O 1
ATOM 1534 N N . VAL A 1 187 ? -9.279 -9.641 27.687 1.00 56.91 187 VAL A N 1
ATOM 1535 C CA . VAL A 1 187 ? -9.599 -9.098 28.995 1.00 56.91 187 VAL A CA 1
ATOM 1536 C C . VAL A 1 187 ? -10.595 -8.002 28.664 1.00 56.91 187 VAL A C 1
ATOM 1538 O O . VAL A 1 187 ? -10.227 -6.954 28.134 1.00 56.91 187 VAL A O 1
ATOM 1541 N N . THR A 1 188 ? -11.878 -8.316 28.815 1.00 48.16 188 THR A N 1
ATOM 1542 C CA . THR A 1 188 ? -12.940 -7.331 28.929 1.00 48.16 188 THR A CA 1
ATOM 1543 C C . THR A 1 188 ? -12.491 -6.424 30.060 1.00 48.16 188 THR A C 1
ATOM 1545 O O . THR A 1 188 ? -12.620 -6.761 31.232 1.00 48.16 188 THR A O 1
ATOM 1548 N N . ILE A 1 189 ? -11.863 -5.301 29.716 1.00 54.03 189 ILE A N 1
ATOM 1549 C CA . ILE A 1 189 ? -11.797 -4.172 30.627 1.00 54.03 189 ILE A CA 1
ATOM 1550 C C . ILE A 1 189 ? -13.237 -3.669 30.647 1.00 54.03 189 ILE A C 1
ATOM 1552 O O . ILE A 1 189 ? -13.624 -2.813 29.852 1.00 54.03 189 ILE A O 1
ATOM 1556 N N . GLU A 1 190 ? -14.066 -4.317 31.468 1.00 47.75 190 GLU A N 1
ATOM 1557 C CA . GLU A 1 190 ? -15.296 -3.717 31.953 1.00 47.75 190 GLU A CA 1
ATOM 1558 C C . GLU A 1 190 ? -14.856 -2.409 32.607 1.00 47.75 190 GLU A C 1
ATOM 1560 O O . GLU A 1 190 ? -14.182 -2.407 33.637 1.00 47.75 190 GLU A O 1
ATOM 1565 N N . ARG A 1 191 ? -15.110 -1.294 31.917 1.00 51.06 191 ARG A N 1
ATOM 1566 C CA . ARG A 1 191 ? -14.923 0.037 32.484 1.00 51.06 191 ARG A CA 1
ATOM 1567 C C . ARG A 1 191 ? -15.933 0.169 33.623 1.00 51.06 191 ARG A C 1
ATOM 1569 O O . ARG A 1 191 ? -17.116 0.374 33.357 1.00 51.06 191 ARG A O 1
ATOM 1576 N N . GLN A 1 192 ? -15.450 -0.037 34.847 1.00 45.69 192 GLN A N 1
ATOM 1577 C CA . GLN A 1 192 ? -16.006 0.553 36.064 1.00 45.69 192 GLN A CA 1
ATOM 1578 C C . GLN A 1 192 ? -15.730 2.057 36.079 1.00 45.69 192 GLN A C 1
ATOM 1580 O O . GLN A 1 192 ? -14.686 2.465 35.514 1.00 45.69 192 GLN A O 1
#

Organism: NCBI:txid2683588

pLDDT: mean 77.61, std 21.29, range [37.75, 98.5]

Sequence (192 aa):
MALSSAHFFLSFPYYTDFGSKYGCPKKRKEIKYTCFSKKGYYATVINHDMNWPQIIPLLLGVVGGAIGAYFQSLFQHKKQMKENEYAVKKQRYFCINLLLLAKVDLPNNLQFLLAQRPNLTTEELLDKEIEVEYFNSFIFASDKVILGLKKFINSPSYDTYYFVCNAMRNDLWGNKISLPKIRTNRVTIERQ

Radius of gyration: 28.33 Å; chains: 1; bounding box: 70×45×78 Å

Secondary structure (DSSP, 8-state):
--------------SS-TTTTTS------------------------S---GGGHHHHHHHHHHHHHHHHHHHHHHHHHHHHHHHHHHHHHHHHHHHHHHHHHHSHHHHHHHHHHH-TT--SHHHHHHHHHHHHHHHTTTS-HHHHHHHHHHHHS--HHHHHHHHHHHHHHHH-------------------